Protein AF-A0A816MA59-F1 (afdb_monomer)

Sequence (226 aa):
MTTLKFRKRYLVLDKSMSLHVNNTAHVLLVLAYKIKLVEVPETVFRVTRTLEQNATEVVHRWQHVAPELPEEIFIRTTMEVVNGTVSSQKTVRATFLALFLGDASTLLSILNRRLPELSLITFLNRFQESIWRKMIELETPAAIAFNPYGGMMAKISPTATPFPYRAGNLCKIQYVTDWGEDRLTKLTRKLYRFMTPFVSKNPRQSFFNYRDIELRTNFSQNQELC

Structure (mmCIF, N/CA/C/O backbone):
data_AF-A0A816MA59-F1
#
_entry.id   AF-A0A816MA59-F1
#
loop_
_atom_site.group_PDB
_atom_site.id
_atom_site.type_symbol
_atom_site.label_atom_id
_atom_site.label_alt_id
_atom_site.label_comp_id
_atom_site.label_asym_id
_atom_site.label_entity_id
_atom_site.label_seq_id
_atom_site.pdbx_PDB_ins_code
_atom_site.Cartn_x
_atom_site.Cartn_y
_atom_site.Cartn_z
_atom_site.occupancy
_atom_site.B_iso_or_equiv
_atom_site.auth_seq_id
_atom_site.auth_comp_id
_atom_site.auth_asym_id
_atom_site.auth_atom_id
_atom_site.pdbx_PDB_model_num
ATOM 1 N N . MET A 1 1 ? -22.743 4.228 -12.079 1.00 30.28 1 MET A N 1
ATOM 2 C CA . MET A 1 1 ? -21.330 4.426 -12.473 1.00 30.28 1 MET A CA 1
ATOM 3 C C . MET A 1 1 ? -21.224 5.799 -13.102 1.00 30.28 1 MET A C 1
ATOM 5 O O . MET A 1 1 ? -21.868 6.026 -14.114 1.00 30.28 1 MET A O 1
ATOM 9 N N . THR A 1 2 ? -20.501 6.728 -12.481 1.00 25.22 2 THR A N 1
ATOM 10 C CA . THR A 1 2 ? -20.316 8.078 -13.032 1.00 25.22 2 THR A CA 1
ATOM 11 C C . THR A 1 2 ? -18.972 8.112 -13.746 1.00 25.22 2 THR A C 1
ATOM 13 O O . THR A 1 2 ? -17.927 8.084 -13.098 1.00 25.22 2 THR A O 1
ATOM 16 N N . THR A 1 3 ? -18.996 8.106 -15.076 1.00 24.42 3 THR A N 1
ATOM 17 C CA . THR A 1 3 ? -17.793 8.138 -15.915 1.00 24.42 3 THR A CA 1
ATOM 18 C C . THR A 1 3 ? -17.336 9.587 -16.062 1.00 24.42 3 THR A C 1
ATOM 20 O O . THR A 1 3 ? -17.934 10.366 -16.799 1.00 24.42 3 THR A O 1
ATOM 23 N N . LEU A 1 4 ? -16.293 9.972 -15.329 1.00 29.50 4 LEU A N 1
ATOM 24 C CA . LEU A 1 4 ? -15.631 11.264 -15.494 1.00 29.50 4 LEU A CA 1
ATOM 25 C C . LEU A 1 4 ? -14.540 11.126 -16.560 1.00 29.50 4 LEU A C 1
ATOM 27 O O . LEU A 1 4 ? -13.518 10.487 -16.320 1.00 29.50 4 LEU A O 1
ATOM 31 N N . LYS A 1 5 ? -14.755 11.733 -17.733 1.00 28.77 5 LYS A N 1
ATOM 32 C CA . LYS A 1 5 ? -13.722 11.864 -18.767 1.00 28.77 5 LYS A CA 1
ATOM 33 C C . LYS A 1 5 ? -12.650 12.840 -18.296 1.00 28.77 5 LYS A C 1
ATOM 35 O O . LYS A 1 5 ? -12.907 14.035 -18.164 1.00 28.77 5 LYS A O 1
ATOM 40 N N . PHE A 1 6 ? -11.439 12.338 -18.089 1.00 32.88 6 PHE A N 1
ATOM 41 C CA . PHE A 1 6 ? -10.255 13.160 -17.880 1.00 32.88 6 PHE A CA 1
ATOM 42 C C . PHE A 1 6 ? -9.184 12.769 -18.897 1.00 32.88 6 PHE A C 1
ATOM 44 O O . PHE A 1 6 ? -8.535 11.737 -18.755 1.00 32.88 6 PHE A O 1
ATOM 51 N N . ARG A 1 7 ? -8.931 13.643 -19.877 1.00 29.44 7 ARG A N 1
ATOM 52 C CA . ARG A 1 7 ? -7.700 13.595 -20.676 1.00 29.44 7 ARG A CA 1
ATOM 53 C C . ARG A 1 7 ? -6.540 14.017 -19.773 1.00 29.44 7 ARG A C 1
ATOM 55 O O . ARG A 1 7 ? -6.317 15.210 -19.568 1.00 29.44 7 ARG A O 1
ATOM 62 N N . LYS A 1 8 ? -5.802 13.062 -19.206 1.00 37.03 8 LYS A N 1
ATOM 63 C CA . LYS A 1 8 ? -4.546 13.344 -18.493 1.00 37.03 8 LYS A CA 1
ATOM 64 C C . LYS A 1 8 ? -3.380 12.656 -19.190 1.00 37.03 8 LYS A C 1
ATOM 66 O O . LYS A 1 8 ? -3.295 11.438 -19.230 1.00 37.03 8 LYS A O 1
ATOM 71 N N . ARG A 1 9 ? -2.462 13.474 -19.714 1.00 35.28 9 ARG A N 1
ATOM 72 C CA . ARG A 1 9 ? -1.109 13.057 -20.099 1.00 35.28 9 ARG A CA 1
ATOM 73 C C . ARG A 1 9 ? -0.280 12.967 -18.818 1.00 35.28 9 ARG A C 1
ATOM 75 O O . ARG A 1 9 ? -0.216 13.951 -18.084 1.00 35.28 9 ARG A O 1
ATOM 82 N N . TYR A 1 10 ? 0.323 11.815 -18.539 1.00 38.81 10 TYR A N 1
ATOM 83 C CA . TYR A 1 10 ? 1.220 11.652 -17.393 1.00 38.81 10 TYR A CA 1
ATOM 84 C C . TYR A 1 10 ? 2.685 11.723 -17.838 1.00 38.81 10 TYR A C 1
ATOM 86 O O . TYR A 1 10 ? 3.044 11.344 -18.952 1.00 38.81 10 TYR A O 1
ATOM 94 N N . LEU A 1 11 ? 3.524 12.259 -16.952 1.00 34.12 11 LEU A N 1
ATOM 95 C CA . LEU A 1 11 ? 4.960 12.441 -17.147 1.00 34.12 11 LEU A CA 1
ATOM 96 C C . LEU A 1 11 ? 5.687 11.203 -16.608 1.00 34.12 11 LEU A C 1
ATOM 98 O O . LEU A 1 11 ? 5.583 10.913 -15.416 1.00 34.12 11 LEU A O 1
ATOM 102 N N . VAL A 1 12 ? 6.443 10.497 -17.451 1.00 39.12 12 VAL A N 1
ATOM 103 C CA . VAL A 1 12 ? 7.428 9.511 -16.984 1.00 39.12 12 VAL A CA 1
ATOM 104 C C . VAL A 1 12 ? 8.791 10.196 -16.977 1.00 39.12 12 VAL A C 1
ATOM 106 O O . VAL A 1 12 ? 9.317 10.580 -18.021 1.00 39.12 12 VAL A O 1
ATOM 109 N N . LEU A 1 13 ? 9.342 10.406 -15.780 1.00 36.28 13 LEU A N 1
ATOM 110 C CA . LEU A 1 13 ? 10.678 10.972 -15.606 1.00 36.28 13 LEU A CA 1
ATOM 111 C C . LEU A 1 13 ? 11.720 9.920 -15.999 1.00 36.28 13 LEU A C 1
ATOM 113 O O . LEU A 1 13 ? 12.028 9.030 -15.210 1.00 36.28 13 LEU A O 1
ATOM 117 N N . ASP A 1 14 ? 12.263 10.041 -17.207 1.00 35.44 14 ASP A N 1
ATOM 118 C CA . ASP A 1 14 ? 13.534 9.417 -17.564 1.00 35.44 14 ASP A CA 1
ATOM 119 C C . ASP A 1 14 ? 14.662 10.363 -17.128 1.00 35.44 14 ASP A C 1
ATOM 121 O O . ASP A 1 14 ? 14.628 11.565 -17.405 1.00 35.44 14 ASP A O 1
ATOM 125 N N . LYS A 1 15 ? 15.617 9.865 -16.345 1.00 40.47 15 LYS A N 1
ATOM 126 C CA . LYS A 1 15 ? 16.620 10.706 -15.683 1.00 40.47 15 LYS A CA 1
ATOM 127 C C . LYS A 1 15 ? 17.947 10.607 -16.431 1.00 40.47 15 LYS A C 1
ATOM 129 O O . LYS A 1 15 ? 18.844 9.898 -15.993 1.00 40.47 15 LYS A O 1
ATOM 134 N N . SER A 1 16 ? 18.115 11.369 -17.511 1.00 37.00 16 SER A N 1
ATOM 135 C CA . SER A 1 16 ? 19.457 11.692 -18.017 1.00 37.00 16 SER A CA 1
ATOM 136 C C . SER A 1 16 ? 20.033 12.836 -17.172 1.00 37.00 16 SER A C 1
ATOM 138 O O . SER A 1 16 ? 19.552 13.966 -17.255 1.00 37.00 16 SER A O 1
ATOM 140 N N . MET A 1 17 ? 21.007 12.549 -16.306 1.00 39.97 17 MET A N 1
ATOM 141 C CA . MET A 1 17 ? 21.597 13.527 -15.383 1.00 39.97 17 MET A CA 1
ATOM 142 C C . MET A 1 17 ? 22.936 14.037 -15.934 1.00 39.97 17 MET A C 1
ATOM 144 O O . MET A 1 17 ? 23.872 13.257 -16.070 1.00 39.97 17 MET A O 1
ATOM 148 N N . SER A 1 18 ? 23.046 15.337 -16.218 1.00 34.81 18 SER A N 1
ATOM 149 C CA . SER A 1 18 ? 24.339 16.006 -16.426 1.00 34.81 18 SER A CA 1
ATOM 150 C C . SER A 1 18 ? 24.866 16.480 -15.067 1.00 34.81 18 SER A C 1
ATOM 152 O O . SER A 1 18 ? 24.180 17.224 -14.368 1.00 34.81 18 SER A O 1
ATOM 154 N N . LEU A 1 19 ? 26.048 16.007 -14.665 1.00 40.31 19 LEU A N 1
ATOM 155 C CA . LEU A 1 19 ? 26.672 16.296 -13.368 1.00 40.31 19 LEU A CA 1
ATOM 156 C C . LEU A 1 19 ? 27.752 17.377 -13.517 1.00 40.31 19 LEU A C 1
ATOM 158 O O . LEU A 1 19 ? 28.665 17.224 -14.320 1.00 40.31 19 LEU A O 1
ATOM 162 N N . HIS A 1 20 ? 27.679 18.428 -12.700 1.00 40.50 20 HIS A N 1
ATOM 163 C CA . HIS A 1 20 ? 28.839 19.226 -12.291 1.00 40.50 20 HIS A CA 1
ATOM 164 C C . HIS A 1 20 ? 29.017 19.005 -10.787 1.00 40.50 20 HIS A C 1
ATOM 166 O O . HIS A 1 20 ? 28.085 19.236 -10.018 1.00 40.50 20 HIS A O 1
ATOM 172 N N . VAL A 1 21 ? 30.177 18.491 -10.375 1.00 39.56 21 VAL A N 1
ATOM 173 C CA . VAL A 1 21 ? 30.475 18.159 -8.974 1.00 39.56 21 VAL A CA 1
ATOM 174 C C . VAL A 1 21 ? 31.489 19.165 -8.442 1.00 39.56 21 VAL A C 1
ATOM 176 O O . VAL A 1 21 ? 32.613 19.193 -8.928 1.00 39.56 21 VAL A O 1
ATOM 179 N N . ASN A 1 22 ? 31.110 19.941 -7.423 1.00 35.66 22 ASN A N 1
ATOM 180 C CA . ASN A 1 22 ? 32.057 20.661 -6.570 1.00 35.66 22 ASN A CA 1
ATOM 181 C C . ASN A 1 22 ? 32.056 20.016 -5.177 1.00 35.66 22 ASN A C 1
ATOM 183 O O . ASN A 1 22 ? 31.001 19.774 -4.587 1.00 35.66 22 ASN A O 1
ATOM 187 N N . ASN A 1 23 ? 33.250 19.691 -4.680 1.00 44.56 23 ASN A N 1
ATOM 188 C CA . ASN A 1 23 ? 33.471 18.994 -3.415 1.00 44.56 23 ASN A CA 1
ATOM 189 C C . ASN A 1 23 ? 33.121 19.886 -2.222 1.00 44.56 23 ASN A C 1
ATOM 191 O O . ASN A 1 23 ? 33.944 20.694 -1.808 1.00 44.56 23 ASN A O 1
ATOM 195 N N . THR A 1 24 ? 31.915 19.729 -1.680 1.00 44.25 24 THR A N 1
ATOM 196 C CA . THR A 1 24 ? 31.554 19.656 -0.246 1.00 44.25 24 THR A CA 1
ATOM 197 C C . THR A 1 24 ? 30.046 19.910 -0.126 1.00 44.25 24 THR A C 1
ATOM 199 O O . THR A 1 24 ? 29.540 20.925 -0.584 1.00 44.25 24 THR A O 1
ATOM 202 N N . ALA A 1 25 ? 29.327 18.946 0.464 1.00 43.31 25 ALA A N 1
ATOM 203 C CA . ALA A 1 25 ? 27.867 18.770 0.432 1.00 43.31 25 ALA A CA 1
ATOM 204 C C . ALA A 1 25 ? 27.302 18.354 -0.945 1.00 43.31 25 ALA A C 1
ATOM 206 O O . ALA A 1 25 ? 27.379 19.077 -1.931 1.00 43.31 25 ALA A O 1
ATOM 207 N N . HIS A 1 26 ? 26.672 17.172 -1.011 1.00 52.91 26 HIS A N 1
ATOM 208 C CA . HIS A 1 26 ? 25.971 16.691 -2.209 1.00 52.91 26 HIS A CA 1
ATOM 209 C C . HIS A 1 26 ? 24.666 17.477 -2.435 1.00 52.91 26 HIS A C 1
ATOM 211 O O . HIS A 1 26 ? 23.564 16.956 -2.260 1.00 52.91 26 HIS A O 1
ATOM 217 N N . VAL A 1 27 ? 24.774 18.751 -2.804 1.00 51.41 27 VAL A N 1
ATOM 218 C CA . VAL A 1 27 ? 23.658 19.538 -3.329 1.00 51.41 27 VAL A CA 1
ATOM 219 C C . VAL A 1 27 ? 23.622 19.306 -4.835 1.00 51.41 27 VAL A C 1
ATOM 221 O O . VAL A 1 27 ? 24.376 19.896 -5.600 1.00 51.41 27 VAL A O 1
ATOM 224 N N . LEU A 1 28 ? 22.757 18.391 -5.269 1.00 56.97 28 LEU A N 1
ATOM 225 C CA . LEU A 1 28 ? 22.472 18.182 -6.686 1.00 56.97 28 LEU A CA 1
ATOM 226 C C . LEU A 1 28 ? 21.526 19.290 -7.158 1.00 56.97 28 LEU A C 1
ATOM 228 O O . LEU A 1 28 ? 20.325 19.237 -6.886 1.00 56.97 28 LEU A O 1
ATOM 232 N N . LEU A 1 29 ? 22.061 20.287 -7.863 1.00 52.53 29 LEU A N 1
ATOM 233 C CA . LEU A 1 29 ? 21.247 21.266 -8.578 1.00 52.53 29 LEU A CA 1
ATOM 234 C C . LEU A 1 29 ? 20.750 20.631 -9.881 1.00 52.53 29 LEU A C 1
ATOM 236 O O . LEU A 1 29 ? 21.516 20.433 -10.822 1.00 52.53 29 LEU A O 1
ATOM 240 N N . VAL A 1 30 ? 19.463 20.289 -9.935 1.00 66.62 30 VAL A N 1
ATOM 241 C CA . VAL A 1 30 ? 18.852 19.798 -11.174 1.00 66.62 30 VAL A CA 1
ATOM 242 C C . VAL A 1 30 ? 18.382 20.990 -11.999 1.00 66.62 30 VAL A C 1
ATOM 244 O O . VAL A 1 30 ? 17.420 21.653 -11.625 1.00 66.62 30 VAL A O 1
ATOM 247 N N . LEU A 1 31 ? 19.062 21.254 -13.115 1.00 65.38 31 LEU A N 1
ATOM 248 C CA . LEU A 1 31 ? 18.764 22.392 -13.992 1.00 65.38 31 LEU A CA 1
ATOM 249 C C . LEU A 1 31 ? 17.528 22.155 -14.871 1.00 65.38 31 LEU A C 1
ATOM 251 O O . LEU A 1 31 ? 16.744 23.071 -15.097 1.00 65.38 31 LEU A O 1
ATOM 255 N N . ALA A 1 32 ? 17.341 20.928 -15.363 1.00 67.56 32 ALA A N 1
ATOM 256 C CA . ALA A 1 32 ? 16.205 20.560 -16.201 1.00 67.56 32 ALA A CA 1
ATOM 257 C C . ALA A 1 32 ? 15.995 19.039 -16.227 1.00 67.56 32 ALA A C 1
ATOM 259 O O . ALA A 1 32 ? 16.916 18.264 -15.962 1.00 67.56 32 ALA A O 1
ATOM 260 N N . TYR A 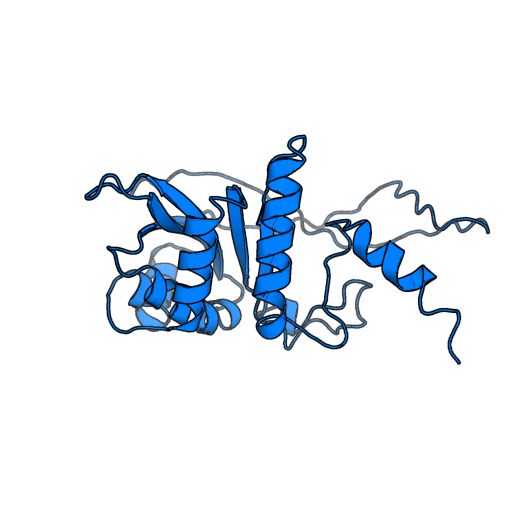1 33 ? 14.787 18.621 -16.607 1.00 70.19 33 TYR A N 1
ATOM 261 C CA . TYR A 1 33 ? 14.454 17.233 -16.923 1.00 70.19 33 TYR A CA 1
ATOM 262 C C . TYR A 1 33 ? 14.006 17.136 -18.381 1.00 70.19 33 TYR A C 1
ATOM 264 O O . TYR A 1 33 ? 13.156 17.910 -18.820 1.00 70.19 33 TYR A O 1
ATOM 272 N N . LYS A 1 34 ? 14.523 16.149 -19.119 1.00 68.44 34 LYS A N 1
ATOM 273 C CA . LYS A 1 34 ? 13.955 15.744 -20.408 1.00 68.44 34 LYS A CA 1
ATOM 274 C C . LYS A 1 34 ? 12.949 14.629 -20.151 1.00 68.44 34 LYS A C 1
ATOM 276 O O . LYS A 1 34 ? 13.326 13.528 -19.775 1.00 68.44 34 LYS A O 1
ATOM 281 N N . ILE A 1 35 ? 11.664 14.927 -20.315 1.00 73.88 35 ILE A N 1
ATOM 282 C CA . ILE A 1 35 ? 10.584 14.003 -19.958 1.00 73.88 35 ILE A CA 1
ATOM 283 C C . ILE A 1 35 ? 10.107 13.260 -21.204 1.00 73.88 35 ILE A C 1
ATOM 285 O O . ILE A 1 35 ? 9.827 13.884 -22.229 1.00 73.88 35 ILE A O 1
ATOM 289 N N . LYS A 1 36 ? 9.973 11.932 -21.110 1.00 69.00 36 LYS A N 1
ATOM 290 C CA . LYS A 1 36 ? 9.333 11.122 -22.148 1.00 69.00 36 LYS A CA 1
ATOM 291 C C . LYS A 1 36 ? 7.838 11.035 -21.849 1.00 69.00 36 LYS A C 1
ATOM 293 O O . LYS A 1 36 ? 7.430 10.532 -20.803 1.00 69.00 36 LYS A O 1
ATOM 298 N N . LEU A 1 37 ? 7.020 11.557 -22.759 1.00 68.50 37 LEU A N 1
ATOM 299 C CA . LEU A 1 37 ? 5.569 11.433 -22.659 1.00 68.50 37 LEU A CA 1
ATOM 300 C C . LEU A 1 37 ?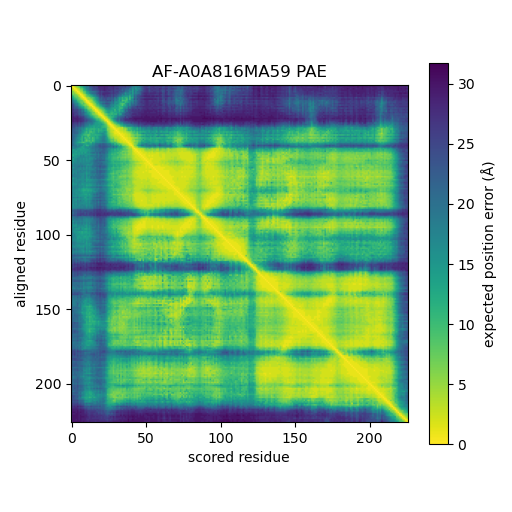 5.150 10.013 -23.041 1.00 68.50 37 LEU A C 1
ATOM 302 O O . LEU A 1 37 ? 5.669 9.449 -24.005 1.00 68.50 37 LEU A O 1
ATOM 306 N N . VAL A 1 38 ? 4.213 9.456 -22.280 1.00 71.00 38 VAL A N 1
ATOM 307 C CA . VAL A 1 38 ? 3.602 8.149 -22.541 1.00 71.00 38 VAL A CA 1
ATOM 308 C C . VAL A 1 38 ? 2.099 8.354 -22.698 1.00 71.00 38 VAL A C 1
ATOM 310 O O . VAL A 1 38 ? 1.501 9.179 -22.002 1.00 71.00 38 VAL A O 1
ATOM 313 N N . GLU A 1 39 ? 1.502 7.651 -23.654 1.00 65.56 39 GLU A N 1
ATOM 314 C CA . GLU A 1 39 ? 0.066 7.691 -23.917 1.00 65.56 39 GLU A CA 1
ATOM 315 C C . GLU A 1 39 ? -0.691 6.871 -22.862 1.00 65.56 39 GLU A C 1
ATOM 317 O O . GLU A 1 39 ? -0.260 5.781 -22.489 1.00 65.56 39 GLU A O 1
ATOM 322 N N . VAL A 1 40 ? -1.788 7.417 -22.328 1.00 61.47 40 VAL A N 1
ATOM 323 C CA . VAL A 1 40 ? -2.515 6.840 -21.185 1.00 61.47 40 VAL A CA 1
ATOM 324 C C . VAL A 1 40 ? -4.018 6.811 -21.501 1.00 61.47 40 VAL A C 1
ATOM 326 O O . VAL A 1 40 ? -4.601 7.877 -21.710 1.00 61.47 40 VAL A O 1
ATOM 329 N N . PRO A 1 41 ? -4.652 5.626 -21.536 1.00 57.59 41 PRO A N 1
ATOM 330 C CA . PRO A 1 41 ? -6.105 5.471 -21.659 1.00 57.59 41 PRO A CA 1
ATOM 331 C C . PRO A 1 41 ? -6.901 5.992 -20.450 1.00 57.59 41 PRO A C 1
ATOM 333 O O . PRO A 1 41 ? -6.385 6.128 -19.343 1.00 57.59 41 PRO A O 1
ATOM 336 N N . GLU A 1 42 ? -8.187 6.289 -20.671 1.00 61.97 42 GLU A N 1
ATOM 337 C CA . GLU A 1 42 ? -9.033 7.093 -19.766 1.00 61.97 42 GLU A CA 1
ATOM 338 C C . GLU A 1 42 ? -9.762 6.301 -18.661 1.00 61.97 42 GLU A C 1
ATOM 340 O O . GLU A 1 42 ? -10.543 6.882 -17.902 1.00 61.97 42 GLU A O 1
ATOM 345 N N . THR A 1 43 ? -9.557 4.986 -18.544 1.00 68.06 43 THR A N 1
ATOM 346 C CA . THR A 1 43 ? -10.388 4.165 -17.652 1.00 68.06 43 THR A CA 1
ATOM 347 C C . THR A 1 43 ? -9.914 4.269 -16.203 1.00 68.06 43 THR A C 1
ATOM 349 O O . THR A 1 43 ? -8.972 3.603 -15.774 1.00 68.06 43 THR A O 1
ATOM 352 N N . VAL A 1 44 ? -10.606 5.101 -15.425 1.00 75.19 44 VAL A N 1
ATOM 353 C CA . VAL A 1 44 ? -10.415 5.250 -13.977 1.00 75.19 44 VAL A CA 1
ATOM 354 C C . VAL A 1 44 ? -11.690 4.839 -13.259 1.00 75.19 44 VAL A C 1
ATOM 356 O O . VAL A 1 44 ? -12.784 5.269 -13.626 1.00 75.19 44 VAL A O 1
ATOM 359 N N . PHE A 1 45 ? -11.560 4.059 -12.188 1.00 78.62 45 PHE A N 1
ATOM 360 C CA . PHE A 1 45 ? -12.684 3.786 -11.299 1.00 78.62 45 PHE A CA 1
ATOM 361 C C . PHE A 1 45 ? -12.290 3.893 -9.831 1.00 78.62 45 PHE A C 1
ATOM 363 O O . PHE A 1 45 ? -11.128 3.752 -9.444 1.00 78.62 45 PHE A O 1
ATOM 370 N N . ARG A 1 46 ? -13.303 4.159 -9.006 1.00 82.94 46 ARG A N 1
ATOM 371 C CA . ARG A 1 46 ? -13.176 4.268 -7.558 1.00 82.94 46 ARG A CA 1
ATOM 372 C C . ARG A 1 46 ? -14.225 3.389 -6.897 1.00 82.94 46 ARG A C 1
ATOM 374 O O . ARG A 1 46 ? -15.416 3.615 -7.095 1.00 82.94 46 ARG A O 1
ATOM 381 N N . VAL A 1 47 ? -13.772 2.429 -6.099 1.00 86.44 47 VAL A N 1
ATOM 382 C CA . VAL A 1 47 ? -14.626 1.564 -5.275 1.00 86.44 47 VAL A CA 1
ATOM 383 C C . VAL A 1 47 ? -14.297 1.807 -3.810 1.00 86.44 47 VAL A C 1
ATOM 385 O O . VAL A 1 47 ? -13.131 1.900 -3.440 1.00 86.44 47 VAL A O 1
ATOM 388 N N . THR A 1 48 ? -15.321 1.920 -2.972 1.00 87.00 48 THR A N 1
ATOM 389 C CA . THR A 1 48 ? -15.176 2.133 -1.527 1.00 87.00 48 THR A CA 1
ATOM 390 C C . THR A 1 48 ? -15.859 1.009 -0.765 1.00 87.00 48 THR A C 1
ATOM 392 O O . THR A 1 48 ? -16.986 0.649 -1.106 1.00 87.00 48 THR A O 1
ATOM 395 N N . ARG A 1 49 ? -15.204 0.488 0.275 1.00 88.94 49 ARG A N 1
ATOM 396 C CA . ARG A 1 49 ? -15.740 -0.525 1.195 1.00 88.94 49 ARG A CA 1
ATOM 397 C C . ARG A 1 49 ? -15.457 -0.121 2.638 1.00 88.94 49 ARG A C 1
ATOM 399 O O . ARG A 1 49 ? -14.357 0.345 2.932 1.00 88.94 49 ARG A O 1
ATOM 406 N N . THR A 1 50 ? -16.423 -0.302 3.530 1.00 89.06 50 THR A N 1
ATOM 407 C CA . THR A 1 50 ? -16.227 -0.160 4.984 1.00 89.06 50 THR A CA 1
ATOM 408 C C . THR A 1 50 ? -15.972 -1.519 5.644 1.00 89.06 50 THR A C 1
ATOM 410 O O . THR A 1 50 ? -16.130 -2.558 4.995 1.00 89.06 50 THR A O 1
ATOM 413 N N . LEU A 1 51 ? -15.571 -1.547 6.922 1.00 86.31 51 LEU A N 1
ATOM 414 C CA . LEU A 1 51 ? -15.349 -2.809 7.648 1.00 86.31 51 LEU A CA 1
ATOM 415 C C . LEU A 1 51 ? -16.608 -3.686 7.675 1.00 86.31 51 LEU A C 1
ATOM 417 O O . LEU A 1 51 ? -16.512 -4.891 7.467 1.00 86.31 51 LEU A O 1
ATOM 421 N N . GLU A 1 52 ? -17.786 -3.079 7.826 1.00 83.94 52 GLU A N 1
ATOM 422 C CA . GLU A 1 52 ? -19.090 -3.761 7.820 1.00 83.94 52 GLU A CA 1
ATOM 423 C C . GLU A 1 52 ? -19.430 -4.346 6.439 1.00 83.94 52 GLU A C 1
ATOM 425 O O . GLU A 1 52 ? -20.252 -5.248 6.317 1.00 83.94 52 GLU A O 1
ATOM 430 N N . GLN A 1 53 ? -18.776 -3.845 5.389 1.00 83.06 53 GLN A N 1
ATOM 431 C CA . GLN A 1 53 ? -18.883 -4.321 4.011 1.00 83.06 53 GLN A CA 1
ATOM 432 C C . GLN A 1 53 ? -17.707 -5.234 3.623 1.00 83.06 53 GLN A C 1
ATOM 434 O O . GLN A 1 53 ? -17.346 -5.305 2.448 1.00 83.06 53 GLN A O 1
ATOM 439 N N . ASN A 1 54 ? -17.100 -5.912 4.603 1.00 84.50 54 ASN A N 1
ATOM 440 C CA . ASN A 1 54 ? -15.997 -6.868 4.448 1.00 84.50 54 ASN A CA 1
ATOM 441 C C . ASN A 1 54 ? -14.718 -6.291 3.825 1.00 84.50 54 ASN A C 1
ATOM 443 O O . ASN A 1 54 ? -13.964 -7.000 3.161 1.00 84.50 54 ASN A O 1
ATOM 447 N N . ALA A 1 55 ? -14.415 -5.013 4.082 1.00 86.38 55 ALA A N 1
ATOM 448 C CA . ALA A 1 55 ? -13.193 -4.379 3.580 1.00 86.38 55 ALA A CA 1
ATOM 449 C C . ALA A 1 55 ? -11.907 -5.154 3.920 1.00 86.38 55 ALA A C 1
ATOM 451 O O . ALA A 1 55 ? -10.989 -5.165 3.105 1.00 86.38 55 ALA A O 1
ATOM 452 N N . THR A 1 56 ? -11.834 -5.812 5.084 1.00 86.75 56 THR A N 1
ATOM 453 C CA . THR A 1 56 ? -10.673 -6.617 5.503 1.00 86.75 56 THR A CA 1
ATOM 454 C C . THR A 1 56 ? -10.287 -7.632 4.432 1.00 86.75 56 THR A C 1
ATOM 456 O O . THR A 1 56 ? -9.172 -7.627 3.923 1.00 86.75 56 THR A O 1
ATOM 459 N N . GLU A 1 57 ? -11.233 -8.454 4.014 1.00 84.06 57 GLU A N 1
ATOM 460 C CA . GLU A 1 57 ? -10.983 -9.510 3.046 1.00 84.06 57 GLU A CA 1
ATOM 461 C C . GLU A 1 57 ? -10.623 -8.963 1.662 1.00 84.06 57 GLU A C 1
ATOM 463 O O . GLU A 1 57 ? -9.660 -9.418 1.043 1.00 84.06 57 GLU A O 1
ATOM 468 N N . VAL A 1 58 ? -11.335 -7.931 1.203 1.00 87.19 58 VAL A N 1
ATOM 469 C CA . VAL A 1 58 ? -11.031 -7.301 -0.086 1.00 87.19 58 VAL A CA 1
ATOM 470 C C . VAL A 1 58 ? -9.600 -6.762 -0.089 1.00 87.19 58 VAL A C 1
ATOM 472 O O . VAL A 1 58 ? -8.861 -6.957 -1.055 1.00 87.19 58 VAL A O 1
ATOM 475 N N . VAL A 1 59 ? -9.163 -6.136 1.011 1.00 89.19 59 VAL A N 1
ATOM 476 C CA . VAL A 1 59 ? -7.777 -5.672 1.160 1.00 89.19 59 VAL A CA 1
ATOM 477 C C . VAL A 1 59 ? -6.805 -6.856 1.201 1.00 89.19 59 VAL A C 1
ATOM 479 O O . VAL A 1 59 ? -5.738 -6.775 0.594 1.00 89.19 59 VAL A O 1
ATOM 482 N N . HIS A 1 60 ? -7.153 -7.971 1.854 1.00 86.25 60 HIS A N 1
ATOM 483 C CA . HIS A 1 60 ? -6.312 -9.178 1.905 1.00 86.25 60 HIS A CA 1
ATOM 484 C C . HIS A 1 60 ? -6.060 -9.761 0.532 1.00 86.25 60 HIS A C 1
ATOM 486 O O . HIS A 1 60 ? -4.918 -10.062 0.171 1.00 86.25 60 HIS A O 1
ATOM 492 N N . ARG A 1 61 ? -7.120 -9.889 -0.256 1.00 87.31 61 ARG A N 1
ATOM 493 C CA . ARG A 1 61 ? -6.983 -10.406 -1.602 1.00 87.31 61 ARG A CA 1
ATOM 494 C C . ARG A 1 61 ? -6.218 -9.441 -2.490 1.00 87.31 61 ARG A C 1
ATOM 496 O O . ARG A 1 61 ? -5.297 -9.850 -3.196 1.00 87.31 61 ARG A O 1
ATOM 503 N N . TRP A 1 62 ? -6.548 -8.157 -2.400 1.00 90.44 62 TRP A N 1
ATOM 504 C CA . TRP A 1 62 ? -5.870 -7.112 -3.150 1.00 90.44 62 TRP A CA 1
ATOM 505 C C . TRP A 1 62 ? -4.353 -7.118 -2.905 1.00 90.44 62 TRP A C 1
ATOM 507 O O . TRP A 1 62 ? -3.600 -6.980 -3.863 1.00 90.44 62 TRP A O 1
ATOM 517 N N . GLN A 1 63 ? -3.886 -7.377 -1.675 1.00 85.06 63 GLN A N 1
ATOM 518 C CA . GLN A 1 63 ? -2.450 -7.472 -1.362 1.00 85.06 63 GLN A CA 1
ATOM 519 C C . GLN A 1 63 ? -1.706 -8.555 -2.161 1.00 85.06 63 GLN A C 1
ATOM 521 O O . GLN A 1 63 ? -0.530 -8.368 -2.464 1.00 85.06 63 GLN A O 1
ATOM 526 N N . HIS A 1 64 ? -2.374 -9.657 -2.508 1.00 84.94 64 HIS A N 1
ATOM 527 C CA . HIS A 1 64 ? -1.781 -10.766 -3.262 1.00 84.94 64 HIS A CA 1
ATOM 528 C C . HIS A 1 64 ? -1.955 -10.610 -4.773 1.00 84.94 64 HIS A C 1
ATOM 530 O O . HIS A 1 64 ? -1.112 -11.054 -5.544 1.00 84.94 64 HIS A O 1
ATOM 536 N N . VAL A 1 65 ? -3.057 -9.995 -5.204 1.00 88.94 65 VAL A N 1
ATOM 537 C CA . VAL A 1 65 ? -3.405 -9.895 -6.625 1.00 88.94 65 VAL A CA 1
ATOM 538 C C . VAL A 1 65 ? -2.792 -8.660 -7.268 1.00 88.94 65 VAL A C 1
ATOM 540 O O . VAL A 1 65 ? -2.301 -8.751 -8.388 1.00 88.94 65 VAL A O 1
ATOM 543 N N . ALA A 1 66 ? -2.817 -7.512 -6.585 1.00 87.94 66 ALA A N 1
ATOM 544 C CA . ALA A 1 66 ? -2.412 -6.237 -7.168 1.00 87.94 66 ALA A CA 1
ATOM 545 C C . ALA A 1 66 ? -0.973 -6.228 -7.720 1.00 87.94 66 ALA A C 1
ATOM 547 O O . ALA A 1 66 ? -0.787 -5.641 -8.785 1.00 87.94 66 ALA A O 1
ATOM 548 N N . PRO A 1 67 ? 0.019 -6.887 -7.083 1.00 85.19 67 PRO A N 1
ATOM 549 C CA . PRO A 1 67 ? 1.375 -6.954 -7.629 1.00 85.19 67 PRO A CA 1
ATOM 550 C C . PRO A 1 67 ? 1.529 -7.785 -8.908 1.00 85.19 67 PRO A C 1
ATOM 552 O O . PRO A 1 67 ? 2.434 -7.545 -9.706 1.00 85.19 67 PRO A O 1
ATOM 555 N N . GLU A 1 68 ? 0.626 -8.745 -9.105 1.00 87.19 68 GLU A N 1
ATOM 556 C CA . GLU A 1 68 ? 0.635 -9.714 -10.206 1.00 87.19 68 GLU A CA 1
ATOM 557 C C . GLU A 1 68 ? -0.310 -9.313 -11.351 1.00 87.19 68 GLU A C 1
ATOM 559 O O . GLU A 1 68 ? -0.535 -10.076 -12.301 1.00 87.19 68 GLU A O 1
ATOM 564 N N . LEU A 1 69 ? -0.937 -8.137 -11.257 1.00 86.75 69 LEU A N 1
ATOM 565 C CA . LEU A 1 69 ? -1.781 -7.617 -12.323 1.00 86.75 69 LEU A CA 1
ATOM 566 C C . LEU A 1 69 ? -0.945 -7.277 -13.570 1.00 86.75 69 LEU A C 1
ATOM 568 O O . LEU A 1 69 ? 0.240 -6.954 -13.457 1.00 86.75 69 LEU A O 1
ATOM 572 N N . PRO A 1 70 ? -1.558 -7.346 -14.767 1.00 85.19 70 PRO A N 1
ATOM 573 C CA . PRO A 1 70 ? -0.949 -6.829 -15.989 1.00 85.19 70 PRO A CA 1
ATOM 574 C C . PRO A 1 70 ? -0.483 -5.378 -15.819 1.00 85.19 70 PRO A C 1
ATOM 576 O O . PRO A 1 70 ? -1.078 -4.615 -15.056 1.00 85.19 70 PRO A O 1
ATOM 579 N N . GLU A 1 71 ? 0.569 -4.992 -16.539 1.00 83.12 71 GLU A N 1
ATOM 580 C CA . GLU A 1 71 ? 1.239 -3.688 -16.400 1.00 83.12 71 GLU A CA 1
ATOM 581 C C . GLU A 1 71 ? 0.326 -2.503 -16.726 1.00 83.12 71 GLU A C 1
ATOM 583 O O . GLU A 1 71 ? 0.556 -1.378 -16.284 1.00 83.12 71 GLU A O 1
ATOM 588 N N . GLU A 1 72 ? -0.735 -2.772 -17.475 1.00 82.75 72 GLU A N 1
ATOM 589 C CA . GLU A 1 72 ? -1.760 -1.825 -17.864 1.00 82.75 72 GLU A CA 1
ATOM 590 C C . GLU A 1 72 ? -2.705 -1.486 -16.703 1.00 82.75 72 GLU A C 1
ATOM 592 O O . GLU A 1 72 ? -3.409 -0.481 -16.780 1.00 82.75 72 GLU A O 1
ATOM 597 N N . ILE A 1 73 ? -2.750 -2.287 -15.628 1.00 84.25 73 ILE A N 1
ATOM 598 C CA . ILE A 1 73 ? -3.628 -2.062 -14.474 1.00 84.25 73 ILE A CA 1
ATOM 599 C C . ILE A 1 73 ? -2.817 -1.635 -13.256 1.00 84.25 73 ILE A C 1
ATOM 601 O O . ILE A 1 73 ? -1.984 -2.369 -12.731 1.00 84.25 73 ILE A O 1
ATOM 605 N N . PHE A 1 74 ? -3.185 -0.487 -12.701 1.00 85.06 74 PHE A N 1
ATOM 606 C CA . PHE A 1 74 ? -2.729 -0.042 -11.396 1.00 85.06 74 PHE A CA 1
ATOM 607 C C . PHE A 1 74 ? -3.922 0.144 -10.465 1.00 85.06 74 PHE A C 1
ATOM 609 O O . PHE A 1 74 ? -4.788 0.968 -10.738 1.00 85.06 74 PHE A O 1
ATOM 616 N N . ILE A 1 75 ? -3.962 -0.572 -9.340 1.00 88.19 75 ILE A N 1
ATOM 617 C CA . ILE A 1 75 ? -5.004 -0.408 -8.314 1.00 88.19 75 ILE A CA 1
ATOM 618 C C . ILE A 1 75 ? -4.327 -0.071 -7.002 1.00 88.19 75 ILE A C 1
ATOM 620 O O . ILE A 1 75 ? -3.700 -0.943 -6.417 1.00 88.19 75 ILE A O 1
ATOM 624 N N . ARG A 1 76 ? -4.475 1.158 -6.511 1.00 90.06 76 ARG A N 1
ATOM 625 C CA . ARG A 1 76 ? -4.019 1.536 -5.166 1.00 90.06 76 ARG A CA 1
ATOM 626 C C . ARG A 1 76 ? -5.155 1.471 -4.157 1.00 90.06 76 ARG A C 1
ATOM 628 O O . ARG A 1 76 ? -6.304 1.741 -4.505 1.00 90.06 76 ARG A O 1
ATOM 635 N N . THR A 1 77 ? -4.797 1.238 -2.901 1.00 91.75 77 THR A N 1
ATOM 636 C CA . THR A 1 77 ? -5.726 1.260 -1.769 1.00 91.75 77 THR A CA 1
ATOM 637 C C . THR A 1 77 ? -5.356 2.379 -0.811 1.00 91.75 77 THR A C 1
ATOM 639 O O . THR A 1 77 ? -4.210 2.470 -0.376 1.00 91.75 77 THR A O 1
ATOM 642 N N . THR A 1 78 ? -6.318 3.229 -0.461 1.00 89.00 78 THR A N 1
ATOM 643 C CA . THR A 1 78 ? -6.200 4.205 0.631 1.00 89.00 78 THR A CA 1
ATOM 644 C C . THR A 1 78 ? -7.195 3.873 1.725 1.00 89.00 78 THR A C 1
ATOM 646 O O . THR A 1 78 ? -8.321 3.479 1.440 1.00 89.00 78 THR A O 1
ATOM 649 N N . MET A 1 79 ? -6.782 3.998 2.979 1.00 90.38 79 MET A N 1
ATOM 650 C CA . MET A 1 79 ? -7.575 3.559 4.119 1.00 90.38 79 MET A CA 1
ATOM 651 C C . MET A 1 79 ? -7.651 4.687 5.140 1.00 90.38 79 MET A C 1
ATOM 653 O O . MET A 1 79 ? -6.622 5.266 5.488 1.00 90.38 79 MET A O 1
ATOM 657 N N . GLU A 1 80 ? -8.864 5.007 5.579 1.00 88.69 80 GLU A N 1
ATOM 658 C CA . GLU A 1 80 ? -9.184 6.197 6.376 1.00 88.69 80 GLU A CA 1
ATOM 659 C C . GLU A 1 80 ? -10.163 5.826 7.491 1.00 88.69 80 GLU A C 1
ATOM 661 O O . GLU A 1 80 ? -11.072 5.019 7.275 1.00 88.69 80 GLU A O 1
ATOM 666 N N . VAL A 1 81 ? -10.013 6.435 8.668 1.00 87.31 81 VAL A N 1
ATOM 667 C CA . VAL A 1 81 ? -11.003 6.314 9.746 1.00 87.31 81 VAL A CA 1
ATOM 668 C C . VAL A 1 81 ? -12.138 7.296 9.472 1.00 87.31 81 VAL A C 1
ATOM 670 O O . VAL A 1 81 ? -11.903 8.487 9.283 1.00 87.31 81 VAL A O 1
ATOM 673 N N . VAL A 1 82 ? -13.372 6.801 9.441 1.00 87.44 82 VAL A N 1
ATOM 674 C CA . VAL A 1 82 ? -14.577 7.591 9.160 1.00 87.44 82 VAL A CA 1
ATOM 675 C C . VAL A 1 82 ? -15.661 7.304 10.193 1.00 87.44 82 VAL A C 1
ATOM 677 O O . VAL A 1 82 ? -15.636 6.277 10.870 1.00 87.44 82 VAL A O 1
ATOM 680 N N . ASN A 1 83 ? -16.640 8.197 10.307 1.00 84.88 83 ASN A N 1
ATOM 681 C CA . ASN A 1 83 ? -17.822 7.931 11.125 1.00 84.88 83 ASN A CA 1
ATOM 682 C C . ASN A 1 83 ? -18.649 6.809 10.476 1.00 84.88 83 ASN A C 1
ATOM 684 O O . ASN A 1 83 ? -18.878 6.836 9.263 1.00 84.88 83 ASN A O 1
ATOM 688 N N . GLY A 1 84 ? -19.061 5.816 11.270 1.00 73.56 84 GLY A N 1
ATOM 689 C CA . GLY A 1 84 ? -19.891 4.711 10.803 1.00 73.56 84 GLY A CA 1
ATOM 690 C C . GLY A 1 84 ? -21.260 5.188 10.321 1.00 73.56 84 GLY A C 1
ATOM 691 O O . GLY A 1 84 ? -21.821 6.155 10.832 1.00 73.56 84 GLY A O 1
ATOM 692 N N . THR A 1 85 ? -21.804 4.511 9.309 1.00 65.88 85 THR A N 1
ATOM 693 C CA . THR A 1 85 ? -23.140 4.812 8.766 1.00 65.88 85 THR A CA 1
ATOM 694 C C . THR A 1 85 ? -24.267 4.139 9.550 1.00 65.88 85 THR A C 1
ATOM 696 O O . THR A 1 85 ? -25.394 4.618 9.514 1.00 65.88 85 THR A O 1
ATOM 699 N N . VAL A 1 86 ? -23.972 3.032 10.244 1.00 64.94 86 VAL A N 1
ATOM 700 C CA . VAL A 1 86 ? -24.958 2.195 10.963 1.00 64.94 86 VAL A CA 1
ATOM 701 C C . VAL A 1 86 ? -24.829 2.324 12.485 1.00 64.94 86 VAL A C 1
ATOM 703 O O . VAL A 1 86 ? -25.806 2.197 13.212 1.00 64.94 86 VAL A O 1
ATOM 706 N N . SER A 1 87 ? -23.621 2.600 12.971 1.00 57.12 87 SER A N 1
ATOM 707 C CA . SER A 1 87 ? -23.280 2.758 14.383 1.00 57.12 87 SER A CA 1
ATOM 708 C C . SER A 1 87 ? -22.614 4.118 14.546 1.00 57.12 87 SER A C 1
ATOM 710 O O . SER A 1 87 ? -21.782 4.488 13.721 1.00 57.12 87 SER A O 1
ATOM 712 N N . SER A 1 88 ? -22.927 4.853 15.613 1.00 65.50 88 SER A N 1
ATOM 713 C CA . SER A 1 88 ? -22.220 6.088 15.988 1.00 65.50 88 SER A CA 1
ATOM 714 C C . SER A 1 88 ? -20.733 5.861 16.321 1.00 65.50 88 SER A C 1
ATOM 716 O O . SER A 1 88 ? -20.017 6.806 16.650 1.00 65.50 88 SER A O 1
ATOM 718 N N . GLN A 1 89 ? -20.250 4.618 16.229 1.00 78.62 89 GLN A N 1
ATOM 719 C CA . GLN A 1 89 ? -18.844 4.257 16.330 1.00 78.62 89 GLN A CA 1
ATOM 720 C C . GLN A 1 89 ? -18.078 4.530 15.027 1.00 78.62 89 GLN A C 1
ATOM 722 O O . GLN A 1 89 ? -18.605 4.447 13.916 1.00 78.62 89 GLN A O 1
ATOM 727 N N . LYS A 1 90 ? -16.787 4.839 15.170 1.00 84.69 90 LYS A N 1
ATOM 728 C CA . LYS A 1 90 ? -15.869 5.001 14.039 1.00 84.69 90 LYS A CA 1
ATOM 729 C C . LYS A 1 90 ? -15.606 3.657 13.361 1.00 84.69 90 LYS A C 1
ATOM 731 O O . LYS A 1 90 ? -15.455 2.636 14.026 1.00 84.69 90 LYS A O 1
ATOM 736 N N . THR A 1 91 ? -15.498 3.683 12.039 1.00 89.06 91 THR A N 1
ATOM 737 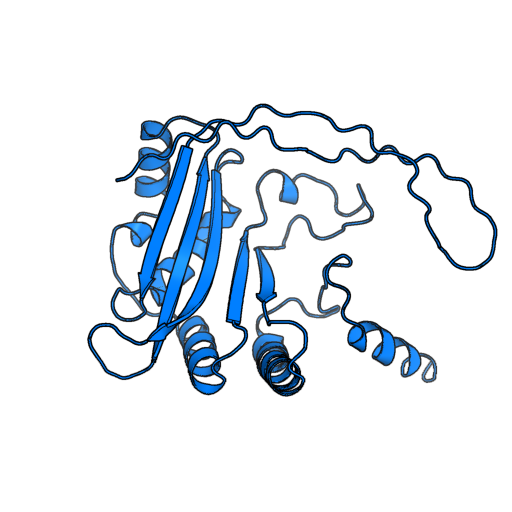C CA . THR A 1 91 ? -15.158 2.531 11.197 1.00 89.06 91 THR A CA 1
ATOM 738 C C . THR A 1 91 ? -13.996 2.877 10.273 1.00 89.06 91 THR A C 1
ATOM 740 O O . THR A 1 91 ? -13.600 4.039 10.156 1.00 89.06 91 THR A O 1
ATOM 743 N N . VAL A 1 92 ? -13.430 1.875 9.604 1.00 88.50 92 VAL A N 1
ATOM 744 C CA . VAL A 1 92 ? -12.401 2.093 8.585 1.00 88.50 92 VAL A CA 1
ATOM 745 C C . VAL A 1 92 ? -12.997 1.925 7.196 1.00 88.50 92 VAL A C 1
ATOM 747 O O . VAL A 1 92 ? -13.666 0.936 6.899 1.00 88.50 92 VAL A O 1
ATOM 750 N N . ARG A 1 93 ? -12.727 2.898 6.326 1.00 90.25 93 ARG A N 1
ATOM 751 C CA . ARG A 1 93 ? -13.088 2.873 4.911 1.00 90.25 93 ARG A CA 1
ATOM 752 C C . ARG A 1 93 ? -11.846 2.629 4.068 1.00 90.25 93 ARG A C 1
ATOM 754 O O . ARG A 1 93 ? -10.927 3.445 4.068 1.00 90.25 93 ARG A O 1
ATOM 761 N N . ALA A 1 94 ? -11.852 1.543 3.304 1.00 91.50 94 ALA A N 1
ATOM 762 C CA . ALA A 1 94 ? -10.883 1.269 2.253 1.00 91.50 94 ALA A CA 1
ATOM 763 C C . ALA A 1 94 ? -11.410 1.789 0.907 1.00 91.50 94 ALA A C 1
ATOM 765 O O . ALA A 1 94 ? -12.535 1.497 0.499 1.00 91.50 94 ALA A O 1
ATOM 766 N N . THR A 1 95 ? -10.591 2.565 0.207 1.00 89.94 95 THR A N 1
ATOM 767 C CA . THR A 1 95 ? -10.872 3.116 -1.119 1.00 89.94 95 THR A CA 1
ATOM 768 C C . THR A 1 95 ? -9.872 2.557 -2.115 1.00 89.94 95 THR A C 1
ATOM 770 O O . THR A 1 95 ? -8.676 2.824 -2.029 1.00 89.94 95 THR A O 1
ATOM 773 N N . PHE A 1 96 ? -10.380 1.817 -3.089 1.00 89.94 96 PHE A N 1
ATOM 774 C CA . PHE A 1 96 ? -9.631 1.264 -4.204 1.00 89.94 96 PHE A CA 1
ATOM 775 C C . PHE A 1 96 ? -9.743 2.238 -5.374 1.00 89.94 96 PHE A C 1
ATOM 777 O O . PHE A 1 96 ? -10.828 2.434 -5.929 1.00 89.94 96 PHE A O 1
ATOM 784 N N . LEU A 1 97 ? -8.632 2.883 -5.722 1.00 84.94 97 LEU A N 1
ATOM 785 C CA . LEU A 1 97 ? -8.532 3.726 -6.907 1.00 84.94 97 LEU A CA 1
ATOM 786 C C . LEU A 1 97 ? -7.735 2.976 -7.961 1.00 84.94 97 LEU A C 1
ATOM 788 O O . LEU A 1 97 ? -6.552 2.696 -7.764 1.00 84.94 97 LEU A O 1
ATOM 792 N N . ALA A 1 98 ? -8.383 2.704 -9.082 1.00 84.00 98 ALA A N 1
ATOM 793 C CA . ALA A 1 98 ? -7.780 1.999 -10.187 1.00 84.00 98 ALA A CA 1
ATOM 794 C C . ALA A 1 98 ? -7.620 2.896 -11.409 1.00 84.00 98 ALA A C 1
ATOM 796 O O . ALA A 1 98 ? -8.498 3.701 -11.724 1.00 84.00 98 ALA A O 1
ATOM 797 N N . LEU A 1 99 ? -6.501 2.708 -12.095 1.00 81.56 99 LEU A N 1
ATOM 798 C CA . LEU A 1 99 ? -6.187 3.235 -13.410 1.00 81.56 99 LEU A CA 1
ATOM 799 C C . LEU A 1 99 ? -5.941 2.036 -14.325 1.00 81.56 99 LEU A C 1
ATOM 801 O O . LEU A 1 99 ? -5.114 1.185 -14.000 1.00 81.56 99 LEU A O 1
ATOM 805 N N . PHE A 1 100 ? -6.650 1.977 -15.446 1.00 76.75 100 PHE A N 1
ATOM 806 C CA . PHE A 1 100 ? -6.444 0.960 -16.464 1.00 76.75 100 PHE A CA 1
ATOM 807 C C . PHE A 1 100 ? -6.123 1.587 -17.812 1.00 76.75 100 PHE A C 1
ATOM 809 O O . PHE A 1 100 ? -6.880 2.408 -18.335 1.00 76.75 100 PHE A O 1
ATOM 816 N N . LEU A 1 101 ? -5.013 1.140 -18.388 1.00 76.75 101 LEU A N 1
ATOM 817 C CA . LEU A 1 101 ? -4.559 1.503 -19.716 1.00 76.75 101 LEU A CA 1
ATOM 818 C C . LEU A 1 101 ? -5.231 0.614 -20.775 1.00 76.75 101 LEU A C 1
ATOM 820 O O . LEU A 1 101 ? -4.571 -0.089 -21.530 1.00 76.75 101 LEU A O 1
ATOM 824 N N . GLY A 1 102 ? -6.560 0.674 -20.837 1.00 70.56 102 GLY A N 1
ATOM 825 C CA . GLY A 1 102 ? -7.373 -0.038 -21.820 1.00 70.56 102 GLY A CA 1
ATOM 826 C C . GLY A 1 102 ? -8.859 0.286 -21.679 1.00 70.56 102 GLY A C 1
ATOM 827 O O . GLY A 1 102 ? -9.244 1.239 -20.993 1.00 70.56 102 GLY A O 1
ATOM 828 N N . ASP A 1 103 ? -9.709 -0.498 -22.335 1.00 73.94 103 ASP A N 1
ATOM 829 C CA . ASP A 1 103 ? -11.158 -0.314 -22.305 1.00 73.94 103 ASP A CA 1
ATOM 830 C C . ASP A 1 103 ? -11.817 -0.923 -21.049 1.00 73.94 103 ASP A C 1
ATOM 832 O O . ASP A 1 103 ? -11.300 -1.830 -20.394 1.00 73.94 103 ASP A O 1
ATOM 836 N N . ALA A 1 104 ? -13.009 -0.442 -20.704 1.00 64.06 104 ALA A N 1
ATOM 837 C CA . ALA A 1 104 ? -13.707 -0.896 -19.504 1.00 64.06 104 ALA A CA 1
ATOM 838 C C . ALA A 1 104 ? -14.128 -2.382 -19.546 1.00 64.06 104 ALA A C 1
ATOM 840 O O . ALA A 1 104 ? -14.234 -3.000 -18.488 1.00 64.06 104 ALA A O 1
ATOM 841 N N . SER A 1 105 ? -14.360 -2.975 -20.723 1.00 69.12 105 SER A N 1
ATOM 842 C CA . SER A 1 105 ? -14.805 -4.372 -20.830 1.00 69.12 105 SER A CA 1
ATOM 843 C C . SER A 1 105 ? -13.670 -5.350 -20.521 1.00 69.12 105 SER A C 1
ATOM 845 O O . SER A 1 105 ? -13.847 -6.276 -19.723 1.00 69.12 105 SER A O 1
ATOM 847 N N . THR A 1 106 ? -12.470 -5.073 -21.038 1.00 76.69 106 THR A N 1
ATOM 848 C CA . THR A 1 106 ? -11.251 -5.827 -20.725 1.00 76.69 106 THR A CA 1
ATOM 849 C C . THR A 1 106 ? -10.915 -5.731 -19.239 1.00 76.69 106 THR A C 1
ATOM 851 O O . THR A 1 106 ? -10.609 -6.739 -18.599 1.00 76.69 106 THR A O 1
ATOM 854 N N . LEU A 1 107 ? -11.052 -4.539 -18.650 1.00 69.12 107 LEU A N 1
ATOM 855 C CA . LEU A 1 107 ? -10.850 -4.339 -17.218 1.00 69.12 107 LEU A CA 1
ATOM 856 C C . LEU A 1 107 ? -11.790 -5.199 -16.371 1.00 69.12 107 LEU A C 1
ATOM 858 O O . LEU A 1 107 ? -11.341 -5.874 -15.447 1.00 69.12 107 LEU A O 1
ATOM 862 N N . LEU A 1 108 ? -13.089 -5.178 -16.677 1.00 66.88 108 LEU A N 1
ATOM 863 C CA . LEU A 1 108 ? -14.084 -5.964 -15.947 1.00 66.88 108 LEU A CA 1
ATOM 864 C C . LEU A 1 108 ? -13.798 -7.464 -16.057 1.00 66.88 108 LEU A C 1
ATOM 866 O O . LEU A 1 108 ? -13.899 -8.173 -15.059 1.00 66.88 108 LEU A O 1
ATOM 870 N N . SER A 1 109 ? -13.371 -7.936 -17.231 1.00 75.19 109 SER A N 1
ATOM 871 C CA . SER A 1 109 ? -12.942 -9.325 -17.428 1.00 75.19 109 SER A CA 1
ATOM 872 C C . SER A 1 109 ? -11.765 -9.697 -16.515 1.00 75.19 109 SER A C 1
ATOM 874 O O . SER A 1 109 ? -11.792 -10.729 -15.839 1.00 75.19 109 SER A O 1
ATOM 876 N N . ILE A 1 110 ? -10.753 -8.827 -16.414 1.00 75.38 110 ILE A N 1
ATOM 877 C CA . ILE A 1 110 ? -9.585 -9.066 -15.557 1.00 75.38 110 ILE A CA 1
ATOM 878 C C . ILE A 1 110 ? -9.964 -9.028 -14.073 1.00 75.38 110 ILE A C 1
ATOM 880 O O . ILE A 1 110 ? -9.546 -9.911 -13.322 1.00 75.38 110 ILE A O 1
ATOM 884 N N . LEU A 1 111 ? -10.765 -8.046 -13.651 1.00 71.06 111 LEU A N 1
ATOM 885 C CA . LEU A 1 111 ? -11.213 -7.921 -12.263 1.00 71.06 111 LEU A CA 1
ATOM 886 C C . LEU A 1 111 ? -12.056 -9.120 -11.839 1.00 71.06 111 LEU A C 1
ATOM 888 O O . LEU A 1 111 ? -11.765 -9.714 -10.809 1.00 71.06 111 LEU A O 1
ATOM 892 N N . ASN A 1 112 ? -13.018 -9.544 -12.657 1.00 72.69 112 ASN A N 1
ATOM 893 C CA . ASN A 1 112 ? -13.846 -10.712 -12.353 1.00 72.69 112 ASN A CA 1
ATOM 894 C C . ASN A 1 112 ? -13.021 -11.998 -12.240 1.00 72.69 112 ASN A C 1
ATOM 896 O O . ASN A 1 112 ? -13.328 -12.863 -11.428 1.00 72.69 112 ASN A O 1
ATOM 900 N N . ARG A 1 113 ? -11.961 -12.131 -13.042 1.00 76.56 113 ARG A N 1
ATOM 901 C CA . ARG A 1 113 ? -11.107 -13.321 -13.023 1.00 76.56 113 ARG A CA 1
ATOM 902 C C . ARG A 1 113 ? -10.113 -13.325 -11.863 1.00 76.56 113 ARG A C 1
ATOM 904 O O . ARG A 1 113 ? -9.797 -14.392 -11.346 1.00 76.56 113 ARG A O 1
ATOM 911 N N . ARG A 1 114 ? -9.535 -12.169 -11.523 1.00 76.62 114 ARG A N 1
ATOM 912 C CA . ARG A 1 114 ? -8.375 -12.089 -10.617 1.00 76.62 114 ARG A CA 1
ATOM 913 C C . ARG A 1 114 ? -8.676 -11.471 -9.259 1.00 76.62 114 ARG A C 1
ATOM 915 O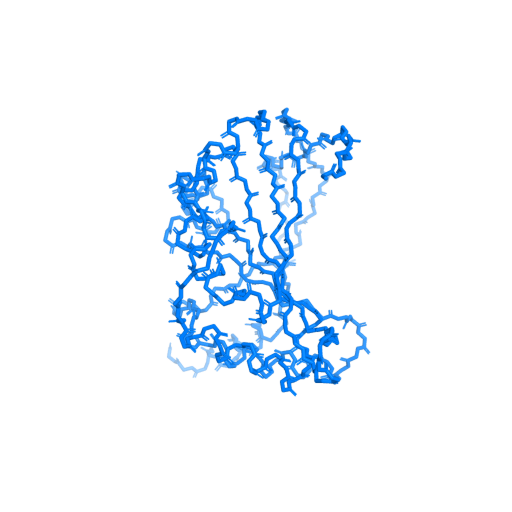 O . ARG A 1 114 ? -7.987 -11.816 -8.308 1.00 76.62 114 ARG A O 1
ATOM 922 N N . LEU A 1 115 ? -9.659 -10.581 -9.167 1.00 73.94 115 LEU A N 1
ATOM 923 C CA . LEU A 1 115 ? -10.065 -9.917 -7.928 1.00 73.94 115 LEU A CA 1
ATOM 924 C C . LEU A 1 115 ? -11.605 -9.847 -7.804 1.00 73.94 115 LEU A C 1
ATOM 926 O O . LEU A 1 115 ? -12.150 -8.749 -7.641 1.00 73.94 115 LEU A O 1
ATOM 930 N N . PRO A 1 116 ? -12.327 -10.984 -7.910 1.00 70.75 116 PRO A N 1
ATOM 931 C CA . PRO A 1 116 ? -13.786 -11.019 -7.759 1.00 70.75 116 PRO A CA 1
ATOM 932 C C . PRO A 1 116 ? -14.259 -10.561 -6.373 1.00 70.75 116 PRO A C 1
ATOM 934 O O . PRO A 1 116 ? -15.406 -10.175 -6.198 1.00 70.75 116 PRO A O 1
ATOM 937 N N . GLU A 1 117 ? -13.383 -10.556 -5.376 1.00 68.00 117 GLU A N 1
ATOM 938 C CA . GLU A 1 117 ? -13.651 -10.106 -4.010 1.00 68.00 117 GLU A CA 1
ATOM 939 C C . GLU A 1 117 ? -13.854 -8.582 -3.947 1.00 68.00 117 GLU A C 1
ATOM 941 O O . GLU A 1 117 ? -14.461 -8.044 -3.026 1.00 68.00 117 GLU A O 1
ATOM 946 N N . LEU A 1 118 ? -13.434 -7.842 -4.979 1.00 66.06 118 LEU A N 1
ATOM 947 C CA . LEU A 1 118 ? -13.849 -6.446 -5.127 1.00 66.06 118 LEU A CA 1
ATOM 948 C C . LEU A 1 118 ? -15.384 -6.337 -5.311 1.00 66.06 118 LEU A C 1
ATOM 950 O O . LEU A 1 118 ? -15.995 -5.332 -4.914 1.00 66.06 118 LEU A O 1
ATOM 954 N N . SER A 1 119 ? -16.010 -7.384 -5.864 1.00 48.97 119 SER A N 1
ATOM 955 C CA . SER A 1 119 ? -17.451 -7.536 -6.085 1.00 48.97 119 SER A CA 1
ATOM 956 C C . SER A 1 119 ? -18.174 -8.474 -5.096 1.00 48.97 119 SER A C 1
ATOM 958 O O . SER A 1 119 ? -19.392 -8.337 -4.994 1.00 48.97 119 SER A O 1
ATOM 960 N N . LEU A 1 120 ? -17.498 -9.354 -4.340 1.00 37.88 120 LEU A N 1
ATOM 961 C CA . LEU A 1 120 ? -18.114 -10.359 -3.442 1.00 37.88 120 LEU A CA 1
ATOM 962 C C . LEU A 1 120 ? -17.316 -10.609 -2.137 1.00 37.88 120 LEU A C 1
ATOM 964 O O . LEU A 1 120 ? -16.184 -10.173 -2.005 1.00 37.88 120 LEU A O 1
ATOM 968 N N . ILE A 1 121 ? -17.941 -11.285 -1.162 1.00 40.12 121 ILE A N 1
ATOM 969 C CA . ILE A 1 121 ? -17.528 -11.413 0.253 1.00 40.12 121 ILE A CA 1
ATOM 970 C C . ILE A 1 121 ? -17.279 -12.893 0.626 1.00 40.12 121 ILE A C 1
ATOM 972 O O . ILE A 1 121 ? -18.189 -13.692 0.423 1.00 40.12 121 ILE A O 1
ATOM 976 N N . THR A 1 122 ? -16.134 -13.263 1.220 1.00 34.81 122 THR A N 1
ATOM 977 C CA . THR A 1 122 ? -15.889 -14.194 2.367 1.00 34.81 122 THR A CA 1
ATOM 978 C C . THR A 1 122 ? -14.426 -14.307 2.938 1.00 34.81 122 THR A C 1
ATOM 980 O O . THR A 1 122 ? -13.467 -14.631 2.246 1.00 34.81 122 THR A O 1
ATOM 983 N N . PHE A 1 123 ? -14.321 -14.275 4.283 1.00 35.62 123 PHE A N 1
ATOM 984 C CA . PHE A 1 123 ? -13.277 -14.809 5.206 1.00 35.62 123 PHE A CA 1
ATOM 985 C C . PHE A 1 123 ? -12.077 -13.946 5.696 1.00 35.62 123 PHE A C 1
ATOM 987 O O . PHE A 1 123 ? -11.353 -13.278 4.965 1.00 35.62 123 PHE A O 1
ATOM 994 N N . LEU A 1 124 ? -11.878 -14.014 7.023 1.00 41.59 124 LEU A N 1
ATOM 995 C CA . LEU A 1 124 ? -11.095 -13.137 7.911 1.00 41.59 124 LEU A CA 1
ATOM 996 C C . LEU A 1 124 ? -9.563 -13.246 7.788 1.00 41.59 124 LEU A C 1
ATOM 998 O O . LEU A 1 124 ? -9.003 -14.338 7.878 1.00 41.59 124 LEU A O 1
ATOM 1002 N N . ASN A 1 125 ? -8.870 -12.098 7.779 1.00 57.88 125 ASN A N 1
ATOM 1003 C CA . ASN A 1 125 ? -7.437 -12.009 8.082 1.00 57.88 125 ASN A CA 1
ATOM 1004 C C . ASN A 1 125 ? -7.183 -11.185 9.359 1.00 57.88 125 ASN A C 1
ATOM 1006 O O . ASN A 1 125 ? -7.323 -9.962 9.368 1.00 57.88 125 ASN A O 1
ATOM 1010 N N . ARG A 1 126 ? -6.706 -11.860 10.415 1.00 60.97 126 ARG A N 1
ATOM 1011 C CA . ARG A 1 126 ? -6.397 -11.276 11.736 1.00 60.97 126 ARG A CA 1
ATOM 1012 C C . ARG A 1 126 ? -5.339 -10.163 11.706 1.00 60.97 126 ARG A C 1
ATOM 1014 O O . ARG A 1 126 ? -5.348 -9.284 12.566 1.00 60.97 126 ARG A O 1
ATOM 1021 N N . PHE A 1 127 ? -4.426 -10.170 10.733 1.00 67.12 127 PHE A N 1
ATOM 1022 C CA . PHE A 1 127 ? -3.386 -9.142 10.612 1.00 67.12 127 PHE A CA 1
ATOM 1023 C C . PHE A 1 127 ? -3.985 -7.765 10.317 1.00 67.12 127 PHE A C 1
ATOM 1025 O O . PHE A 1 127 ? -3.688 -6.787 11.004 1.00 67.12 127 PHE A O 1
ATOM 1032 N N . GLN A 1 128 ? -4.861 -7.684 9.324 1.00 71.50 128 GLN A N 1
ATOM 1033 C CA . GLN A 1 128 ? -5.430 -6.411 8.893 1.00 71.50 128 GLN A CA 1
ATOM 1034 C C . GLN A 1 128 ? -6.360 -5.838 9.949 1.00 71.50 128 GLN A C 1
ATOM 1036 O O . GLN A 1 128 ? -6.299 -4.647 10.228 1.00 71.50 128 GLN A O 1
ATOM 1041 N N . GLU A 1 129 ? -7.124 -6.697 10.624 1.00 77.56 129 GLU A N 1
ATOM 1042 C CA . GLU A 1 129 ? -7.930 -6.310 11.782 1.00 77.56 129 GLU A CA 1
ATOM 1043 C C . GLU A 1 129 ? -7.110 -5.651 12.886 1.00 77.56 129 GLU A C 1
ATOM 1045 O O . GLU A 1 129 ? -7.571 -4.687 13.497 1.00 77.56 129 GLU A O 1
ATOM 1050 N N . SER A 1 130 ? -5.884 -6.124 13.127 1.00 81.31 130 SER A N 1
ATOM 1051 C CA . SER A 1 130 ? -5.002 -5.510 14.121 1.00 81.31 130 SER A CA 1
ATOM 1052 C C . SER A 1 130 ? -4.588 -4.086 13.723 1.00 81.31 130 SER A C 1
ATOM 1054 O O . SER A 1 130 ? -4.593 -3.191 14.569 1.00 81.31 130 SER A O 1
ATOM 1056 N N . ILE A 1 131 ? -4.329 -3.845 12.430 1.00 82.12 131 ILE A N 1
ATOM 1057 C CA . ILE A 1 131 ? -4.049 -2.504 11.893 1.00 82.12 131 ILE A CA 1
ATOM 1058 C C . ILE A 1 131 ? -5.295 -1.627 12.010 1.00 82.12 131 ILE A C 1
ATOM 1060 O O . ILE A 1 131 ? -5.197 -0.500 12.489 1.00 82.12 131 ILE A O 1
ATOM 1064 N N . TRP A 1 132 ? -6.466 -2.143 11.632 1.00 81.75 132 TRP A N 1
ATOM 1065 C CA . TRP A 1 132 ? -7.736 -1.419 11.697 1.00 81.75 132 TRP A CA 1
ATOM 1066 C C . TRP A 1 132 ? -8.082 -0.969 13.104 1.00 81.75 132 TRP A C 1
ATOM 1068 O O . TRP A 1 132 ? -8.358 0.209 13.324 1.00 81.75 132 TRP A O 1
ATOM 1078 N N . ARG A 1 133 ? -7.993 -1.882 14.074 1.00 84.69 133 ARG A N 1
ATOM 1079 C CA . ARG A 1 133 ? -8.196 -1.567 15.489 1.00 84.69 133 ARG A CA 1
ATOM 1080 C C . ARG A 1 133 ? -7.225 -0.490 15.948 1.00 84.69 133 ARG A C 1
ATOM 1082 O O . ARG A 1 133 ? -7.644 0.448 16.619 1.00 84.69 133 ARG A O 1
ATOM 1089 N N . LYS A 1 134 ? -5.955 -0.579 15.539 1.00 86.06 134 LYS A N 1
ATOM 1090 C CA . LYS A 1 134 ? -4.952 0.420 15.913 1.00 86.06 134 LYS A CA 1
ATOM 1091 C C . LYS A 1 134 ? -5.209 1.785 15.275 1.00 86.06 134 LYS A C 1
ATOM 1093 O O . LYS A 1 134 ? -4.989 2.799 15.926 1.00 86.06 134 LYS A O 1
ATOM 1098 N N . MET A 1 135 ? -5.705 1.826 14.040 1.00 84.31 135 MET A N 1
ATOM 1099 C CA . MET A 1 135 ? -6.111 3.069 13.379 1.00 84.31 135 MET A CA 1
ATOM 1100 C C . MET A 1 135 ? -7.327 3.704 14.057 1.00 84.31 135 MET A C 1
ATOM 1102 O O . MET A 1 135 ? -7.315 4.907 14.286 1.00 84.31 135 MET A O 1
ATOM 1106 N N . ILE A 1 136 ? -8.345 2.914 14.416 1.00 85.50 136 ILE A N 1
ATOM 1107 C CA . ILE A 1 136 ? -9.526 3.403 15.147 1.00 85.50 136 ILE A CA 1
ATOM 1108 C C . ILE A 1 136 ? -9.124 3.926 16.534 1.00 85.50 136 ILE A C 1
ATOM 1110 O O . ILE A 1 136 ? -9.575 4.994 16.923 1.00 85.50 136 ILE A O 1
ATOM 1114 N N . GLU A 1 137 ? -8.247 3.218 17.254 1.00 87.12 137 GLU A N 1
ATOM 1115 C CA . GLU A 1 137 ? -7.741 3.632 18.574 1.00 87.12 137 GLU A CA 1
ATOM 1116 C C . GLU A 1 137 ? -6.994 4.971 18.517 1.00 87.12 137 GLU A C 1
ATOM 1118 O O . GLU A 1 137 ? -7.155 5.820 19.392 1.00 87.12 137 GLU A O 1
ATOM 1123 N N . LEU A 1 138 ? -6.132 5.146 17.512 1.00 85.12 138 LEU A N 1
ATOM 1124 C CA . LEU A 1 138 ? -5.279 6.328 17.403 1.00 85.12 138 LEU A CA 1
ATOM 1125 C C . LEU A 1 138 ? -5.969 7.495 16.689 1.00 85.12 138 LEU A C 1
ATOM 1127 O O . LEU A 1 138 ? -5.508 8.627 16.818 1.00 85.12 138 LEU A O 1
ATOM 1131 N N . GLU A 1 139 ? -7.022 7.209 15.921 1.00 81.00 139 GLU A N 1
ATOM 1132 C CA . GLU A 1 139 ? -7.737 8.141 15.039 1.00 81.00 139 GLU A CA 1
ATOM 1133 C C . GLU A 1 139 ? -6.819 8.868 14.039 1.00 81.00 139 GLU A C 1
ATOM 1135 O O . GLU A 1 139 ? -7.097 9.975 13.585 1.00 81.00 139 GLU A O 1
ATOM 1140 N N . THR A 1 140 ? -5.681 8.251 13.718 1.00 71.75 140 THR A N 1
ATOM 1141 C CA . THR A 1 140 ? -4.606 8.817 12.896 1.00 71.75 140 THR A CA 1
ATOM 1142 C C . THR A 1 140 ? -3.657 7.690 12.449 1.00 71.75 140 THR A C 1
ATOM 1144 O O . THR A 1 140 ? -3.600 6.649 13.121 1.00 71.75 140 THR A O 1
ATOM 1147 N N . PRO A 1 141 ? -2.895 7.824 11.343 1.00 73.56 141 PRO A N 1
ATOM 1148 C CA . PRO A 1 141 ? -2.798 8.953 10.407 1.00 73.56 141 PRO A CA 1
ATOM 1149 C C . PRO A 1 141 ? -4.127 9.230 9.693 1.00 73.56 141 PRO A C 1
ATOM 1151 O O . PRO A 1 141 ? -4.989 8.353 9.641 1.00 73.56 141 PRO A O 1
ATOM 1154 N N . ALA A 1 142 ? -4.282 10.434 9.132 1.00 76.62 142 ALA A N 1
ATOM 1155 C CA . ALA A 1 142 ? -5.465 10.821 8.355 1.00 76.62 142 ALA A CA 1
ATOM 1156 C C . ALA A 1 142 ? -5.774 9.805 7.240 1.00 76.62 142 ALA A C 1
ATOM 1158 O O . ALA A 1 142 ? -6.935 9.488 6.989 1.00 76.62 142 ALA A O 1
ATOM 1159 N N . ALA A 1 143 ? -4.732 9.228 6.631 1.00 80.50 143 ALA A N 1
ATOM 1160 C CA . ALA A 1 143 ? -4.863 8.053 5.779 1.00 80.50 143 ALA A CA 1
ATOM 1161 C C . ALA A 1 143 ? -3.612 7.163 5.809 1.00 80.50 143 ALA A C 1
ATOM 1163 O O . ALA A 1 143 ? -2.498 7.624 6.069 1.00 80.50 143 ALA A O 1
ATOM 1164 N N . ILE A 1 144 ? -3.774 5.891 5.445 1.00 84.56 144 ILE A N 1
ATOM 1165 C CA . ILE A 1 144 ? -2.666 5.026 5.015 1.00 84.56 144 ILE A CA 1
ATOM 1166 C C . ILE A 1 144 ? -2.897 4.616 3.566 1.00 84.56 144 ILE A C 1
ATOM 1168 O O . ILE A 1 144 ? -3.962 4.107 3.223 1.00 84.56 144 ILE A O 1
ATOM 1172 N N . ALA A 1 145 ? -1.895 4.817 2.714 1.00 84.75 145 ALA A N 1
ATOM 1173 C CA . ALA A 1 145 ? -1.941 4.446 1.307 1.00 84.75 145 ALA A CA 1
ATOM 1174 C C . ALA A 1 145 ? -1.000 3.276 1.007 1.00 84.75 145 ALA A C 1
ATOM 1176 O O . ALA A 1 145 ? 0.194 3.334 1.298 1.00 84.75 145 ALA A O 1
ATOM 1177 N N . PHE A 1 146 ? -1.533 2.248 0.359 1.00 82.62 146 PHE A N 1
ATOM 1178 C CA . PHE A 1 146 ? -0.803 1.104 -0.162 1.00 82.62 146 PHE A CA 1
ATOM 1179 C C . PHE A 1 146 ? -0.726 1.230 -1.684 1.00 82.62 146 PHE A C 1
ATOM 1181 O O . PHE A 1 146 ? -1.744 1.270 -2.378 1.00 82.62 146 PHE A O 1
ATOM 1188 N N . ASN A 1 147 ? 0.498 1.301 -2.202 1.00 83.88 147 ASN A N 1
ATOM 1189 C CA . ASN A 1 147 ? 0.772 1.395 -3.632 1.00 83.88 147 ASN A CA 1
ATOM 1190 C C . ASN A 1 147 ? 1.445 0.092 -4.074 1.00 83.88 147 ASN A C 1
ATOM 1192 O O . ASN A 1 147 ? 2.557 -0.166 -3.601 1.00 83.88 147 ASN A O 1
ATOM 1196 N N . PRO A 1 148 ? 0.805 -0.734 -4.917 1.00 83.38 148 PRO A N 1
ATOM 1197 C CA . PRO A 1 148 ? 1.353 -2.027 -5.303 1.00 83.38 148 PRO A CA 1
ATOM 1198 C C . PRO A 1 148 ? 2.610 -1.833 -6.151 1.00 83.38 148 PRO A C 1
ATOM 1200 O O . PRO A 1 148 ? 2.713 -0.888 -6.937 1.00 83.38 148 PRO A O 1
ATOM 1203 N N . TYR A 1 149 ? 3.587 -2.702 -5.924 1.00 81.06 149 TYR A N 1
ATOM 1204 C CA . TYR A 1 149 ? 4.772 -2.876 -6.767 1.00 81.06 149 TYR A CA 1
ATOM 1205 C C . TYR A 1 149 ? 4.578 -4.159 -7.579 1.00 81.06 149 TYR A C 1
ATOM 1207 O O . TYR A 1 149 ? 3.546 -4.793 -7.436 1.00 81.06 149 TYR A O 1
ATOM 1215 N N . GLY A 1 150 ? 5.518 -4.535 -8.445 1.00 82.44 150 GLY A N 1
ATOM 1216 C CA . GLY A 1 150 ? 5.322 -5.629 -9.406 1.00 82.44 150 GLY A CA 1
ATOM 1217 C C . GLY A 1 150 ? 5.358 -5.118 -10.843 1.00 82.44 150 GLY A C 1
ATOM 1218 O O . GLY A 1 150 ? 5.903 -4.038 -11.092 1.00 82.44 150 GLY A O 1
ATOM 1219 N N . GLY A 1 151 ? 4.831 -5.891 -11.795 1.00 85.88 151 GLY A N 1
ATOM 1220 C CA . GLY A 1 151 ? 4.869 -5.548 -13.224 1.00 85.88 151 GLY A CA 1
ATOM 1221 C C . GLY A 1 151 ? 6.253 -5.054 -13.679 1.00 85.88 151 GLY A C 1
ATOM 1222 O O . GLY A 1 151 ? 7.285 -5.647 -13.347 1.00 85.88 151 GLY A O 1
ATOM 1223 N N . MET A 1 152 ? 6.299 -3.899 -14.351 1.00 82.75 152 MET A N 1
ATOM 1224 C CA . MET A 1 152 ? 7.561 -3.272 -14.774 1.00 82.75 152 MET A CA 1
ATOM 1225 C C . MET A 1 152 ? 8.527 -2.964 -13.622 1.00 82.75 152 MET A C 1
ATOM 1227 O O . MET A 1 152 ? 9.742 -3.036 -13.807 1.00 82.75 152 MET A O 1
ATOM 1231 N N . MET A 1 153 ? 8.033 -2.655 -12.418 1.00 82.75 153 MET A N 1
ATOM 1232 C CA . MET A 1 153 ? 8.897 -2.367 -11.266 1.00 82.75 153 MET A CA 1
ATOM 1233 C C . MET A 1 153 ? 9.688 -3.593 -10.804 1.00 82.75 153 MET A C 1
ATOM 1235 O O . MET A 1 153 ? 10.776 -3.416 -10.258 1.00 82.75 153 MET A O 1
ATOM 1239 N N . ALA A 1 154 ? 9.179 -4.807 -11.036 1.00 85.00 154 ALA A N 1
ATOM 1240 C CA . ALA A 1 154 ? 9.894 -6.049 -10.746 1.00 85.00 154 ALA A CA 1
ATOM 1241 C C . ALA A 1 154 ? 10.911 -6.424 -11.840 1.00 85.00 154 ALA A C 1
ATOM 1243 O O . ALA A 1 154 ? 11.895 -7.094 -11.544 1.00 85.00 154 ALA A O 1
ATOM 1244 N N . LYS A 1 155 ? 10.712 -5.964 -13.083 1.00 88.75 155 LYS A N 1
ATOM 1245 C CA . LYS A 1 155 ? 11.604 -6.247 -14.224 1.00 88.75 155 LYS A CA 1
ATOM 1246 C C . LYS A 1 155 ? 12.861 -5.368 -14.262 1.00 88.75 155 LYS A C 1
ATOM 1248 O O . LYS A 1 155 ? 13.840 -5.721 -14.912 1.00 88.75 155 LYS A O 1
ATOM 1253 N N . ILE A 1 156 ? 12.845 -4.215 -13.594 1.00 84.81 156 ILE A N 1
ATOM 1254 C CA . ILE A 1 156 ? 13.986 -3.289 -13.549 1.00 84.81 156 ILE A CA 1
ATOM 1255 C C . ILE A 1 156 ? 15.000 -3.765 -12.500 1.00 84.81 156 ILE A C 1
ATOM 1257 O O . ILE A 1 156 ? 14.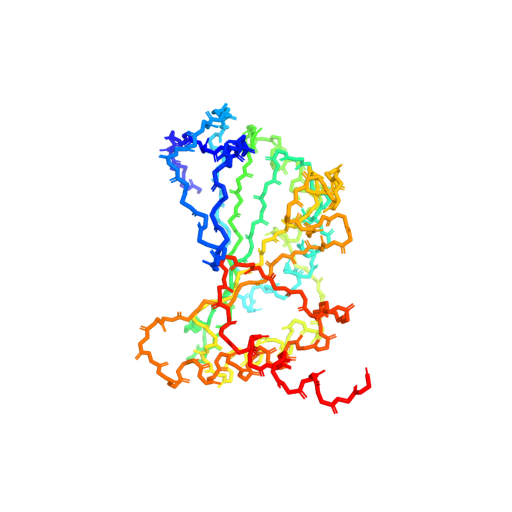630 -4.011 -11.352 1.00 84.81 156 ILE A O 1
ATOM 1261 N N . SER A 1 157 ? 16.286 -3.829 -12.867 1.00 87.88 157 SER A N 1
ATOM 1262 C CA . SER A 1 157 ? 17.361 -4.179 -11.925 1.00 87.88 157 SER A CA 1
ATOM 1263 C C . SER A 1 157 ? 17.402 -3.213 -10.722 1.00 87.88 157 SER A C 1
ATOM 1265 O O . SER A 1 157 ? 17.316 -1.996 -10.925 1.00 87.88 157 SER A O 1
ATOM 1267 N N . PRO A 1 158 ? 17.607 -3.702 -9.479 1.00 86.19 158 PRO A N 1
ATOM 1268 C CA . PRO A 1 158 ? 17.803 -2.856 -8.295 1.00 86.19 158 PRO A CA 1
ATOM 1269 C C . PRO A 1 158 ? 18.944 -1.839 -8.428 1.00 86.19 158 PRO A C 1
ATOM 1271 O O . PRO A 1 158 ? 18.915 -0.807 -7.766 1.00 86.19 158 PRO A O 1
ATOM 1274 N N . THR A 1 159 ? 19.927 -2.103 -9.295 1.00 88.69 159 THR A N 1
ATOM 1275 C CA . THR A 1 159 ? 21.085 -1.227 -9.537 1.00 88.69 159 THR A CA 1
ATOM 1276 C C . THR A 1 159 ? 20.920 -0.304 -10.744 1.00 88.69 159 THR A C 1
ATOM 1278 O O . THR A 1 159 ? 21.757 0.570 -10.952 1.00 88.69 159 THR A O 1
ATOM 1281 N N . ALA A 1 160 ? 19.842 -0.440 -11.528 1.00 85.19 160 ALA A N 1
ATOM 1282 C CA . ALA A 1 160 ? 19.624 0.381 -12.726 1.00 85.19 160 ALA A CA 1
ATOM 1283 C C . ALA A 1 160 ? 19.441 1.874 -12.402 1.00 85.19 160 ALA A C 1
ATOM 1285 O O . ALA A 1 160 ? 19.674 2.738 -13.241 1.00 85.19 160 ALA A O 1
ATOM 1286 N N . THR A 1 161 ? 19.001 2.186 -11.181 1.00 85.38 161 THR A N 1
ATOM 1287 C CA . THR A 1 161 ? 18.820 3.553 -10.682 1.00 85.38 161 THR A CA 1
ATOM 1288 C C . THR A 1 161 ? 19.137 3.597 -9.187 1.00 85.38 161 THR A C 1
ATOM 1290 O O . THR A 1 161 ? 18.955 2.574 -8.531 1.00 85.38 161 THR A O 1
ATOM 1293 N N . PRO A 1 162 ? 19.430 4.771 -8.592 1.00 84.69 162 PRO A N 1
ATOM 1294 C CA . PRO A 1 162 ? 19.565 4.917 -7.136 1.00 84.69 162 PRO A CA 1
ATOM 1295 C C . PRO A 1 162 ? 18.319 4.541 -6.313 1.00 84.69 162 PRO A C 1
ATOM 1297 O O . PRO A 1 162 ? 18.371 4.569 -5.090 1.00 84.69 162 PRO A O 1
ATOM 1300 N N . PHE A 1 163 ? 17.184 4.250 -6.959 1.00 84.50 163 PHE A N 1
ATOM 1301 C CA . PHE A 1 163 ? 15.975 3.735 -6.330 1.00 84.50 163 PHE A CA 1
ATOM 1302 C C . PHE A 1 163 ? 15.961 2.189 -6.386 1.00 84.50 163 PHE A C 1
ATOM 1304 O O . PHE A 1 163 ? 15.676 1.631 -7.455 1.00 84.50 163 PHE A O 1
ATOM 1311 N N . PRO A 1 164 ? 16.241 1.490 -5.264 1.00 86.69 164 PRO A N 1
ATOM 1312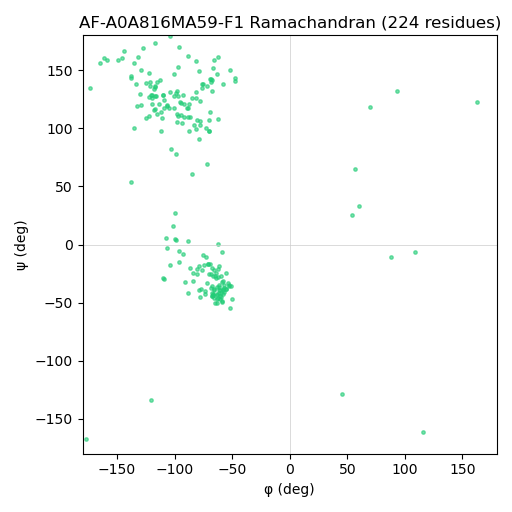 C CA . PRO A 1 164 ? 16.559 0.060 -5.286 1.00 86.69 164 PRO A CA 1
ATOM 1313 C C . PRO A 1 164 ? 15.345 -0.856 -5.072 1.00 86.69 164 PRO A C 1
ATOM 1315 O O . PRO A 1 164 ? 15.459 -2.073 -5.197 1.00 86.69 164 PRO A O 1
ATOM 1318 N N . TYR A 1 165 ? 14.174 -0.306 -4.735 1.00 88.44 165 TYR A N 1
ATOM 1319 C CA . TYR A 1 165 ? 12.997 -1.099 -4.367 1.00 88.44 165 TYR A CA 1
ATOM 1320 C C . TYR A 1 165 ? 12.302 -1.656 -5.618 1.00 88.44 165 TYR A C 1
ATOM 1322 O O . TYR A 1 165 ? 11.460 -0.992 -6.225 1.00 88.44 165 TYR A O 1
ATOM 1330 N N . ARG A 1 166 ? 12.709 -2.862 -6.026 1.00 90.88 166 ARG A N 1
ATOM 1331 C CA . ARG A 1 166 ? 12.267 -3.562 -7.245 1.00 90.88 166 ARG A CA 1
ATOM 1332 C C . ARG A 1 166 ? 11.623 -4.908 -6.891 1.00 90.88 166 ARG A C 1
ATOM 1334 O O . ARG A 1 166 ? 10.805 -4.947 -5.969 1.00 90.88 166 ARG A O 1
ATOM 1341 N N . ALA A 1 167 ? 11.976 -5.987 -7.594 1.00 86.00 167 ALA A N 1
ATOM 1342 C CA . ALA A 1 167 ? 11.510 -7.347 -7.321 1.00 86.00 167 ALA A CA 1
ATOM 1343 C C . ALA A 1 167 ? 11.610 -7.719 -5.828 1.00 86.00 167 ALA A C 1
ATOM 1345 O O . ALA A 1 167 ? 12.537 -7.304 -5.133 1.00 86.00 167 ALA A O 1
ATOM 1346 N N . GLY A 1 168 ? 10.628 -8.478 -5.336 1.00 80.81 168 GLY A N 1
ATOM 1347 C CA . GLY A 1 168 ? 10.509 -8.864 -3.924 1.00 80.81 168 GLY A CA 1
ATOM 1348 C C . GLY A 1 168 ? 9.747 -7.867 -3.038 1.00 80.81 168 GLY A C 1
ATOM 1349 O O . GLY A 1 168 ? 9.384 -8.213 -1.918 1.00 80.81 168 GLY A O 1
ATOM 1350 N N . ASN A 1 169 ? 9.444 -6.658 -3.526 1.00 80.94 169 ASN A N 1
ATOM 1351 C CA . ASN A 1 169 ? 8.595 -5.699 -2.813 1.00 80.94 169 ASN A CA 1
ATOM 1352 C C . ASN A 1 169 ? 7.143 -5.815 -3.283 1.00 80.94 169 ASN A C 1
ATOM 1354 O O . ASN A 1 169 ? 6.867 -5.611 -4.462 1.00 80.94 169 ASN A O 1
ATOM 1358 N N . LEU A 1 170 ? 6.214 -6.087 -2.361 1.00 77.19 170 LEU A N 1
ATOM 1359 C CA . LEU A 1 170 ? 4.781 -6.207 -2.671 1.00 77.19 170 LEU A CA 1
ATOM 1360 C C . LEU A 1 170 ? 4.109 -4.841 -2.835 1.00 77.19 170 LEU A C 1
ATOM 1362 O O . LEU A 1 170 ? 3.326 -4.614 -3.753 1.00 77.19 170 LEU A O 1
ATOM 1366 N N . CYS A 1 171 ? 4.398 -3.907 -1.931 1.00 80.81 171 CYS A N 1
ATOM 1367 C CA . CYS A 1 171 ? 3.822 -2.571 -1.975 1.00 80.81 171 CYS A CA 1
ATOM 1368 C C . CYS A 1 171 ? 4.667 -1.560 -1.198 1.00 80.81 171 CYS A C 1
ATOM 1370 O O . CYS A 1 171 ? 5.419 -1.906 -0.287 1.00 80.81 171 CYS A O 1
ATOM 1372 N N . LYS A 1 172 ? 4.483 -0.283 -1.529 1.00 87.31 172 LYS A N 1
ATOM 1373 C CA . LYS A 1 172 ? 4.926 0.849 -0.715 1.00 87.31 172 LYS A CA 1
ATOM 1374 C C . LYS A 1 172 ? 3.768 1.347 0.140 1.00 87.31 172 LYS A C 1
ATOM 1376 O O . LYS A 1 172 ? 2.716 1.705 -0.396 1.00 87.31 172 LYS A O 1
ATOM 1381 N N . ILE A 1 173 ? 4.009 1.451 1.443 1.00 85.88 173 ILE A N 1
ATOM 1382 C CA . ILE A 1 173 ? 3.066 1.986 2.430 1.00 85.88 173 ILE A CA 1
ATOM 1383 C C . ILE A 1 173 ? 3.430 3.443 2.732 1.00 85.88 173 ILE A C 1
ATOM 1385 O O . ILE A 1 173 ? 4.587 3.750 3.018 1.00 85.88 173 ILE A O 1
ATOM 1389 N N . GLN A 1 174 ? 2.450 4.340 2.675 1.00 87.69 174 GLN A N 1
ATOM 1390 C CA . GLN A 1 174 ? 2.587 5.746 3.049 1.00 87.69 174 GLN A CA 1
ATOM 1391 C C . GLN A 1 174 ? 1.606 6.075 4.175 1.00 87.69 174 GLN A C 1
ATOM 1393 O O . GLN A 1 174 ? 0.412 5.828 4.038 1.00 87.69 174 GLN A O 1
ATOM 1398 N N . TYR A 1 175 ? 2.107 6.669 5.255 1.00 87.38 175 TYR A N 1
ATOM 1399 C CA . TYR A 1 175 ? 1.303 7.222 6.346 1.00 87.38 175 TYR A CA 1
ATOM 1400 C C . TYR A 1 175 ? 1.100 8.713 6.064 1.00 87.38 175 TYR A C 1
ATOM 1402 O O . TYR A 1 175 ? 2.078 9.437 5.882 1.00 87.38 175 TYR A O 1
ATOM 1410 N N . VAL A 1 176 ? -0.149 9.161 5.965 1.00 82.94 176 VAL A N 1
ATOM 1411 C CA . VAL A 1 176 ? -0.505 10.536 5.595 1.00 82.94 176 VAL A CA 1
ATOM 1412 C C . VAL A 1 176 ? -1.090 11.234 6.811 1.00 82.94 176 VAL A C 1
ATOM 1414 O O . VAL A 1 176 ? -2.197 10.921 7.231 1.00 82.94 176 VAL A O 1
ATOM 1417 N N . THR A 1 177 ? -0.343 12.174 7.376 1.00 79.62 177 THR A N 1
ATOM 1418 C CA . THR A 1 177 ? -0.801 13.044 8.464 1.00 79.62 177 THR A CA 1
ATOM 1419 C C . THR A 1 177 ? -0.667 14.493 8.027 1.00 79.62 177 THR A C 1
ATOM 1421 O O . THR A 1 177 ? 0.252 14.820 7.270 1.00 79.62 177 THR A O 1
ATOM 1424 N N . ASP A 1 178 ? -1.562 15.349 8.507 1.00 72.88 178 ASP A N 1
ATOM 1425 C CA . ASP A 1 178 ? -1.470 16.779 8.249 1.00 72.88 178 ASP A CA 1
ATOM 1426 C C . ASP A 1 178 ? -0.256 17.376 8.966 1.00 72.88 178 ASP A C 1
ATOM 1428 O O . ASP A 1 178 ? 0.098 16.992 10.087 1.00 72.88 178 ASP A O 1
ATOM 1432 N N . TRP A 1 179 ? 0.421 18.291 8.273 1.00 62.69 179 TRP A N 1
ATOM 1433 C CA . TRP A 1 179 ? 1.570 19.014 8.803 1.00 62.69 179 TRP A CA 1
ATOM 1434 C C . TRP A 1 179 ? 1.099 20.098 9.775 1.00 62.69 179 TRP A C 1
ATOM 1436 O O . TRP A 1 179 ? 0.145 20.813 9.487 1.00 62.69 179 TRP A O 1
ATOM 1446 N N . GLY A 1 180 ? 1.799 20.250 10.902 1.00 63.34 180 GLY A N 1
ATOM 1447 C CA . GLY A 1 180 ? 1.555 21.326 11.873 1.00 63.34 180 GLY A CA 1
ATOM 1448 C C . GLY A 1 180 ? 0.931 20.888 13.199 1.00 63.34 180 GLY A C 1
ATOM 1449 O O . GLY A 1 180 ? 0.876 21.694 14.121 1.00 63.34 180 GLY A O 1
ATOM 1450 N N . GLU A 1 181 ? 0.526 19.621 13.343 1.00 71.06 181 GLU A N 1
ATOM 1451 C CA . GLU A 1 181 ? 0.004 19.099 14.610 1.00 71.06 181 GLU A CA 1
ATOM 1452 C C . GLU A 1 181 ? 0.962 18.063 15.231 1.00 71.06 181 GLU A C 1
ATOM 1454 O O . GLU A 1 181 ? 0.974 16.873 14.892 1.00 71.06 181 GLU A O 1
ATOM 1459 N N . ASP A 1 182 ? 1.782 18.513 16.187 1.00 74.94 182 ASP A N 1
ATOM 1460 C CA . ASP A 1 182 ? 2.770 17.683 16.901 1.00 74.94 182 ASP A CA 1
ATOM 1461 C C . ASP A 1 182 ? 2.155 16.430 17.535 1.00 74.94 182 ASP A C 1
ATOM 1463 O O . ASP A 1 182 ? 2.785 15.365 17.610 1.00 74.94 182 ASP A O 1
ATOM 1467 N N . ARG A 1 183 ? 0.900 16.542 17.982 1.00 78.00 183 ARG A N 1
ATOM 1468 C CA . ARG A 1 183 ? 0.126 15.426 18.526 1.00 78.00 183 ARG A CA 1
ATOM 1469 C C . ARG A 1 183 ? -0.106 14.342 17.471 1.00 78.00 183 ARG A C 1
ATOM 1471 O O . ARG A 1 183 ? 0.206 13.181 17.746 1.00 78.00 183 ARG A O 1
ATOM 1478 N N . LEU A 1 184 ? -0.583 14.698 16.275 1.00 77.25 184 LEU A N 1
ATOM 1479 C CA . LEU A 1 184 ? -0.824 13.743 15.184 1.00 77.25 184 LEU A CA 1
ATOM 1480 C C . LEU A 1 184 ? 0.470 13.081 14.719 1.00 77.25 184 LEU A C 1
ATOM 1482 O O . LEU A 1 184 ? 0.502 11.875 14.471 1.00 77.25 184 LEU A O 1
ATOM 1486 N N . THR A 1 185 ? 1.570 13.833 14.708 1.00 78.25 185 THR A N 1
ATOM 1487 C CA . THR A 1 185 ? 2.895 13.294 14.383 1.00 78.25 185 THR A CA 1
ATOM 1488 C C . THR A 1 185 ? 3.324 12.239 15.411 1.00 78.25 185 THR A C 1
ATOM 1490 O O . THR A 1 185 ? 3.732 11.135 15.048 1.00 78.25 185 THR A O 1
ATOM 1493 N N . LYS A 1 186 ? 3.171 12.511 16.719 1.00 83.38 186 LYS A N 1
ATOM 1494 C CA . LYS A 1 186 ? 3.462 11.535 17.792 1.00 83.38 186 LYS A CA 1
ATOM 1495 C C . LYS A 1 186 ? 2.595 10.277 17.700 1.00 83.38 186 LYS A C 1
ATOM 1497 O O . LYS A 1 186 ? 3.095 9.180 17.948 1.00 83.38 186 LYS A O 1
ATOM 1502 N N . LEU A 1 187 ? 1.319 10.411 17.353 1.00 84.31 187 LEU A N 1
ATOM 1503 C CA . LEU A 1 187 ? 0.411 9.273 17.210 1.00 84.31 187 LEU A CA 1
ATOM 1504 C C . LEU A 1 187 ? 0.692 8.464 15.932 1.00 84.31 187 LEU A C 1
ATOM 1506 O O . LEU A 1 187 ? 0.773 7.238 15.998 1.00 84.31 187 LEU A O 1
ATOM 1510 N N . THR A 1 188 ? 0.985 9.126 14.812 1.00 83.94 188 THR A N 1
ATOM 1511 C CA . THR A 1 188 ? 1.445 8.471 13.576 1.00 83.94 188 THR A CA 1
ATOM 1512 C C . THR A 1 188 ? 2.724 7.666 13.827 1.00 83.94 188 THR A C 1
ATOM 1514 O O . THR A 1 188 ? 2.833 6.525 13.380 1.00 83.94 188 THR A O 1
ATOM 1517 N N . ARG A 1 189 ? 3.656 8.176 14.650 1.00 85.50 189 ARG A N 1
ATOM 1518 C CA . ARG A 1 189 ? 4.836 7.411 15.103 1.00 85.50 189 ARG A CA 1
ATOM 1519 C C . ARG A 1 189 ? 4.470 6.160 15.908 1.00 85.50 189 ARG A C 1
ATOM 1521 O O . ARG A 1 189 ? 5.169 5.150 15.811 1.00 85.50 189 ARG A O 1
ATOM 1528 N N . LYS A 1 190 ? 3.416 6.196 16.736 1.00 89.12 190 LYS A N 1
ATOM 1529 C CA . LYS A 1 190 ? 2.948 4.998 17.463 1.00 89.12 190 LYS A CA 1
ATOM 1530 C C . LYS A 1 190 ? 2.483 3.928 16.480 1.00 89.12 190 LYS A C 1
ATOM 1532 O O . LYS A 1 190 ? 2.873 2.773 16.634 1.00 89.12 190 LYS A O 1
ATOM 1537 N N . LEU A 1 191 ? 1.735 4.314 15.445 1.00 86.38 191 LEU A N 1
ATOM 1538 C CA . LEU A 1 191 ? 1.322 3.377 14.404 1.00 86.38 191 LEU A CA 1
ATOM 1539 C C . LEU A 1 191 ? 2.511 2.868 13.576 1.00 86.38 191 LEU A C 1
ATOM 1541 O O . LEU A 1 191 ? 2.630 1.670 13.343 1.00 86.38 191 LEU A O 1
ATOM 1545 N N . TYR A 1 192 ? 3.439 3.745 13.191 1.00 88.00 192 TYR A N 1
ATOM 1546 C CA . TYR A 1 192 ? 4.654 3.353 12.473 1.00 88.00 192 TYR A CA 1
ATOM 1547 C C . TYR A 1 192 ? 5.475 2.309 13.250 1.00 88.00 192 TYR A C 1
ATOM 1549 O O . TYR A 1 192 ? 5.960 1.337 12.665 1.00 88.00 192 TYR A O 1
ATOM 1557 N N . ARG A 1 193 ? 5.595 2.464 14.576 1.00 89.81 193 ARG A N 1
ATOM 1558 C CA . ARG A 1 193 ? 6.236 1.474 15.456 1.00 89.81 193 ARG A CA 1
ATOM 1559 C C . ARG A 1 193 ? 5.440 0.177 15.560 1.00 89.81 193 ARG A C 1
ATOM 1561 O O . ARG A 1 193 ? 6.043 -0.888 15.466 1.00 89.81 193 ARG A O 1
ATOM 1568 N N . PHE A 1 194 ? 4.117 0.252 15.674 1.00 89.19 194 PHE A N 1
ATOM 1569 C CA . PHE A 1 194 ? 3.241 -0.923 15.640 1.00 89.19 194 PHE A CA 1
ATOM 1570 C C . PHE A 1 194 ? 3.406 -1.737 14.346 1.00 89.19 194 PHE A C 1
ATOM 1572 O O . PHE A 1 194 ? 3.370 -2.960 14.385 1.00 89.19 194 PHE A O 1
ATOM 1579 N N . MET A 1 195 ? 3.667 -1.073 13.216 1.00 86.56 195 MET A N 1
ATOM 1580 C CA . MET A 1 195 ? 3.838 -1.716 11.909 1.00 86.56 195 MET A CA 1
ATOM 1581 C C . MET A 1 195 ? 5.187 -2.432 11.714 1.00 86.56 195 MET A C 1
ATOM 1583 O O . MET A 1 195 ? 5.356 -3.150 10.731 1.00 86.56 195 MET A O 1
ATOM 1587 N N . THR A 1 196 ? 6.148 -2.267 12.631 1.00 89.00 196 THR A N 1
ATOM 1588 C CA . THR A 1 196 ? 7.522 -2.805 12.519 1.00 89.00 196 THR A CA 1
ATOM 1589 C C . THR A 1 196 ? 7.624 -4.300 12.178 1.00 89.00 196 THR A C 1
ATOM 1591 O O . THR A 1 196 ? 8.400 -4.617 11.280 1.00 89.00 196 THR A O 1
ATOM 1594 N N . PRO A 1 197 ? 6.884 -5.229 12.816 1.00 85.44 197 PRO A N 1
ATOM 1595 C CA . PRO A 1 197 ? 7.024 -6.656 12.520 1.00 85.44 197 PRO A CA 1
ATOM 1596 C C . PRO A 1 197 ? 6.424 -7.062 11.164 1.00 85.44 197 PRO A C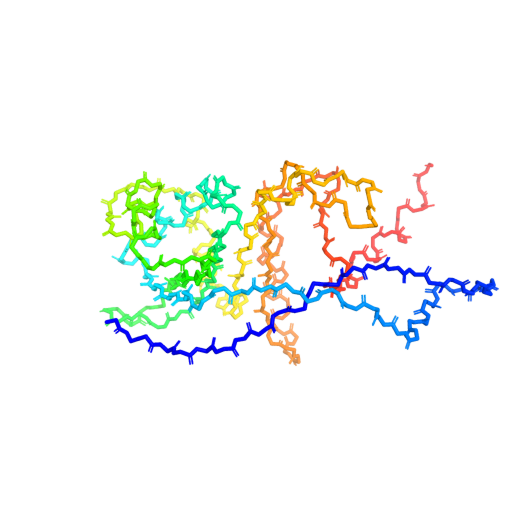 1
ATOM 1598 O O . PRO A 1 197 ? 6.647 -8.184 10.719 1.00 85.44 197 PRO A O 1
ATOM 1601 N N . PHE A 1 198 ? 5.673 -6.172 10.510 1.00 81.12 198 PHE A N 1
ATOM 1602 C CA . PHE A 1 198 ? 4.914 -6.468 9.291 1.00 81.12 198 PHE A CA 1
ATOM 1603 C C . PHE A 1 198 ? 5.524 -5.866 8.022 1.00 81.12 198 PHE A C 1
ATOM 1605 O O . PHE A 1 198 ? 4.991 -6.053 6.931 1.00 81.12 198 PHE A O 1
ATOM 1612 N N . VAL A 1 199 ? 6.609 -5.105 8.152 1.00 85.44 199 VAL A N 1
ATOM 1613 C CA . VAL A 1 199 ? 7.284 -4.433 7.036 1.00 85.44 199 VAL A CA 1
ATOM 1614 C C . VAL A 1 199 ? 8.705 -4.964 6.867 1.00 85.44 199 VAL A C 1
ATOM 1616 O O . VAL A 1 199 ? 9.189 -5.754 7.677 1.00 85.44 199 VAL A O 1
ATOM 1619 N N . SER A 1 200 ? 9.386 -4.534 5.802 1.00 85.38 200 SER A N 1
ATOM 1620 C CA . SER A 1 200 ? 10.790 -4.878 5.551 1.00 85.38 200 SER A CA 1
ATOM 1621 C C . SER A 1 200 ? 11.654 -4.678 6.801 1.00 85.38 200 SER A C 1
ATOM 1623 O O . SER A 1 200 ? 11.507 -3.668 7.498 1.00 85.38 200 SER A O 1
ATOM 1625 N N . LYS A 1 201 ? 12.593 -5.595 7.026 1.00 85.00 201 LYS A N 1
ATOM 1626 C CA . LYS A 1 201 ? 13.582 -5.549 8.106 1.00 85.00 201 LYS A CA 1
ATOM 1627 C C . LYS A 1 201 ? 14.978 -5.771 7.527 1.00 85.00 201 LYS A C 1
ATOM 1629 O O . LYS A 1 201 ? 15.115 -6.486 6.541 1.00 85.00 201 LYS A O 1
ATOM 1634 N N . ASN A 1 202 ? 15.989 -5.188 8.171 1.00 80.62 202 ASN A N 1
ATOM 1635 C CA . ASN A 1 202 ? 17.412 -5.347 7.838 1.00 80.62 202 ASN A CA 1
ATOM 1636 C C . ASN A 1 202 ? 17.798 -4.975 6.385 1.00 80.62 202 ASN A C 1
ATOM 1638 O O . ASN A 1 202 ? 18.255 -5.839 5.640 1.00 80.62 202 ASN A O 1
ATOM 1642 N N . PRO A 1 203 ? 17.676 -3.698 5.972 1.00 87.25 203 PRO A N 1
ATOM 1643 C CA . PRO A 1 203 ? 17.165 -2.554 6.728 1.00 87.25 203 PRO A CA 1
ATOM 1644 C C . PRO A 1 203 ? 15.643 -2.402 6.602 1.00 87.25 203 PRO A C 1
ATOM 1646 O O . PRO A 1 203 ? 15.013 -2.919 5.678 1.00 87.25 203 PRO A O 1
ATOM 1649 N N . ARG A 1 204 ? 15.037 -1.638 7.518 1.00 88.38 204 ARG A N 1
ATOM 1650 C CA . ARG A 1 204 ? 13.673 -1.143 7.304 1.00 88.38 204 ARG A CA 1
ATOM 1651 C C . ARG A 1 204 ? 13.710 -0.093 6.198 1.00 88.38 204 ARG A C 1
ATOM 1653 O O . ARG A 1 204 ? 14.229 1.001 6.397 1.00 88.38 204 ARG A O 1
ATOM 1660 N N . GLN A 1 205 ? 13.202 -0.459 5.030 1.00 86.69 205 GLN A N 1
ATOM 1661 C CA . GLN A 1 205 ? 13.297 0.342 3.819 1.00 86.69 205 GLN A CA 1
ATOM 1662 C C . GLN A 1 205 ? 12.458 1.619 3.923 1.00 86.69 205 GLN A C 1
ATOM 1664 O O . GLN A 1 205 ? 11.355 1.621 4.475 1.00 86.69 205 GLN A O 1
ATOM 1669 N N . SER A 1 206 ? 12.979 2.711 3.365 1.00 86.12 206 SER A N 1
ATOM 1670 C CA . SER A 1 206 ? 12.337 4.027 3.378 1.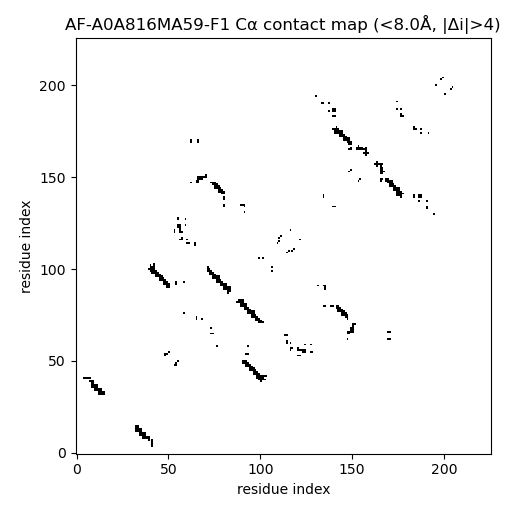00 86.12 206 SER A CA 1
ATOM 1671 C C . SER A 1 206 ? 12.460 4.720 2.026 1.00 86.12 206 SER A C 1
ATOM 1673 O O . SER A 1 206 ? 13.450 4.582 1.306 1.00 86.12 206 SER A O 1
ATOM 1675 N N . PHE A 1 207 ? 11.440 5.478 1.633 1.00 82.94 207 PHE A N 1
ATOM 1676 C CA . PHE A 1 207 ? 11.480 6.190 0.363 1.00 82.94 207 PHE A CA 1
ATOM 1677 C C . PHE A 1 207 ? 12.124 7.561 0.547 1.00 82.94 207 PHE A C 1
ATOM 1679 O O . PHE A 1 207 ? 11.562 8.400 1.236 1.00 82.94 207 PHE A O 1
ATOM 1686 N N . PHE A 1 208 ? 13.258 7.810 -0.112 1.00 78.94 208 PHE A N 1
ATOM 1687 C CA . PHE A 1 208 ? 14.037 9.048 0.039 1.00 78.94 208 PHE A CA 1
ATOM 1688 C C . PHE A 1 208 ? 13.215 10.343 -0.111 1.00 78.94 208 PHE A C 1
ATOM 1690 O O . PHE A 1 208 ? 13.456 11.319 0.597 1.00 78.94 208 PHE A O 1
ATOM 1697 N N . ASN A 1 209 ? 12.221 10.354 -1.007 1.00 79.50 209 ASN A N 1
ATOM 1698 C CA . ASN A 1 209 ? 11.363 11.525 -1.222 1.00 79.50 209 ASN A CA 1
ATOM 1699 C C . ASN A 1 209 ? 10.394 11.790 -0.056 1.00 79.50 209 ASN A C 1
ATOM 1701 O O . ASN A 1 209 ? 9.858 12.888 0.050 1.00 79.50 209 ASN A O 1
ATOM 1705 N N . TYR A 1 210 ? 10.175 10.812 0.822 1.00 78.19 210 TYR A N 1
ATOM 1706 C CA . TYR A 1 210 ? 9.497 10.984 2.103 1.00 78.19 210 TYR A CA 1
ATOM 1707 C C . TYR A 1 210 ? 10.572 11.098 3.180 1.00 78.19 210 TYR A C 1
ATOM 1709 O O . TYR A 1 210 ? 10.902 10.128 3.859 1.00 78.19 210 TYR A O 1
ATOM 1717 N N . ARG A 1 211 ? 11.182 12.285 3.265 1.00 71.94 211 ARG A N 1
ATOM 1718 C CA . ARG A 1 211 ? 12.279 12.543 4.200 1.00 71.94 211 ARG A CA 1
ATOM 1719 C C . ARG A 1 211 ? 11.794 12.372 5.635 1.00 71.94 211 ARG A C 1
ATOM 1721 O O . ARG A 1 211 ? 11.085 13.223 6.159 1.00 71.94 211 ARG A O 1
ATOM 1728 N N . ASP A 1 212 ? 12.235 11.289 6.253 1.00 72.81 212 ASP A N 1
ATOM 1729 C CA . ASP A 1 212 ? 12.085 11.046 7.677 1.00 72.81 212 ASP A CA 1
ATOM 1730 C C . ASP A 1 212 ? 13.381 11.464 8.381 1.00 72.81 212 ASP A C 1
ATOM 1732 O O . ASP A 1 212 ? 14.442 10.864 8.182 1.00 72.81 212 ASP A O 1
ATOM 1736 N N . ILE A 1 213 ? 13.309 12.550 9.153 1.00 69.44 213 ILE A N 1
ATOM 1737 C CA . ILE A 1 213 ? 14.461 13.138 9.850 1.00 69.44 213 ILE A CA 1
ATOM 1738 C C . ILE A 1 213 ? 15.018 12.161 10.899 1.00 69.44 213 ILE A C 1
ATOM 1740 O O . ILE A 1 213 ? 16.227 12.141 11.126 1.00 69.44 213 ILE A O 1
ATOM 1744 N N . GLU A 1 214 ? 14.184 11.293 11.475 1.00 65.81 214 GLU A N 1
ATOM 1745 C CA . GLU A 1 214 ? 14.590 10.372 12.547 1.00 65.81 214 GLU A CA 1
ATOM 1746 C C . GLU A 1 214 ? 15.400 9.174 12.034 1.00 65.81 214 GLU A C 1
ATOM 1748 O O . GLU A 1 214 ? 16.208 8.598 12.763 1.00 65.81 214 GLU A O 1
ATOM 1753 N N . LEU A 1 215 ? 15.281 8.829 10.747 1.00 63.53 215 LEU A N 1
ATOM 1754 C CA . LEU A 1 215 ? 16.171 7.834 10.140 1.00 63.53 215 LEU A CA 1
ATOM 1755 C C . LEU A 1 215 ? 17.623 8.323 10.076 1.00 63.53 215 LEU A C 1
ATOM 1757 O O . LEU A 1 215 ? 18.532 7.502 9.993 1.00 63.53 215 LEU A O 1
ATOM 1761 N N . ARG A 1 216 ? 17.860 9.642 10.129 1.00 53.81 216 ARG A N 1
ATOM 1762 C CA . ARG A 1 216 ? 19.213 10.220 10.133 1.00 53.81 216 ARG A CA 1
ATOM 1763 C C . ARG A 1 216 ? 19.824 10.261 11.533 1.00 53.81 216 ARG A C 1
ATOM 1765 O O . 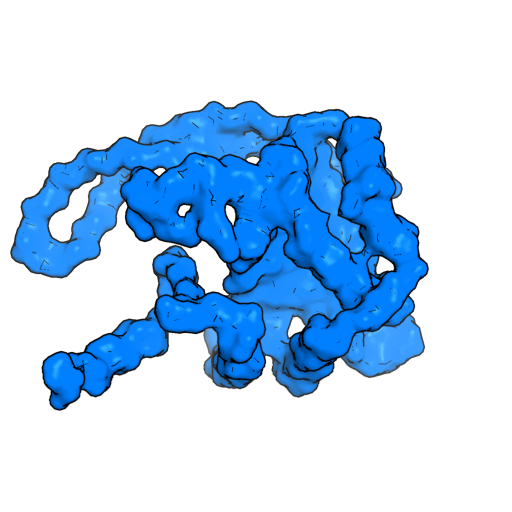ARG A 1 216 ? 21.033 10.098 11.643 1.00 53.81 216 ARG A O 1
ATOM 1772 N N . THR A 1 217 ? 19.025 10.417 12.591 1.00 51.56 217 THR A N 1
ATOM 1773 C CA . THR A 1 217 ? 19.536 10.505 13.975 1.00 51.56 217 THR A CA 1
ATOM 1774 C C . THR A 1 217 ? 20.095 9.182 14.507 1.00 51.56 217 THR A C 1
ATOM 1776 O O . THR A 1 217 ? 20.986 9.200 15.352 1.00 51.56 217 THR A O 1
ATOM 1779 N N . ASN A 1 218 ? 19.650 8.036 13.980 1.00 42.19 218 ASN A N 1
ATOM 1780 C CA . ASN A 1 218 ? 20.181 6.726 14.383 1.00 42.19 218 ASN A CA 1
ATOM 1781 C C . ASN A 1 218 ? 21.531 6.375 13.728 1.00 42.19 218 ASN A C 1
ATOM 1783 O O . ASN A 1 218 ? 22.238 5.511 14.236 1.00 42.19 218 ASN A O 1
ATOM 1787 N N . PHE A 1 219 ? 21.923 7.038 12.632 1.00 39.84 219 PHE A N 1
ATOM 1788 C CA . PHE A 1 219 ? 23.258 6.838 12.048 1.00 39.84 219 PHE A CA 1
ATOM 1789 C C . PHE A 1 219 ? 24.362 7.459 12.912 1.00 39.84 219 PHE A C 1
ATOM 1791 O O . PHE A 1 219 ? 25.439 6.887 13.015 1.00 39.84 219 PHE A O 1
ATOM 1798 N N . SER A 1 220 ? 24.080 8.577 13.587 1.00 31.98 220 SER A N 1
ATOM 1799 C CA . SER A 1 220 ? 25.034 9.246 14.483 1.00 31.98 220 SER A CA 1
ATOM 1800 C C . SER A 1 220 ? 25.313 8.498 15.793 1.00 31.98 220 SER A C 1
ATOM 1802 O O . SER A 1 220 ? 26.304 8.802 16.438 1.00 31.98 220 SER A O 1
ATOM 1804 N N . GLN A 1 221 ? 24.477 7.531 16.193 1.00 30.05 221 GLN A N 1
ATOM 1805 C CA . GLN A 1 221 ? 24.703 6.727 17.409 1.00 30.05 221 GLN A CA 1
ATOM 1806 C C . GLN A 1 221 ? 25.389 5.379 17.138 1.00 30.05 221 GLN A C 1
ATOM 1808 O O . GLN A 1 221 ? 25.917 4.770 18.058 1.00 30.05 221 GLN A O 1
ATOM 1813 N N . ASN A 1 222 ? 25.430 4.927 15.881 1.00 28.00 222 ASN A N 1
ATOM 1814 C CA . ASN A 1 222 ? 26.016 3.636 15.501 1.00 28.00 222 ASN A CA 1
ATOM 1815 C C . ASN A 1 222 ? 27.422 3.763 14.886 1.00 28.00 222 ASN A C 1
ATOM 1817 O O . ASN A 1 222 ? 27.898 2.821 14.262 1.00 28.00 222 ASN A O 1
ATOM 1821 N N . GLN A 1 223 ? 28.082 4.915 15.044 1.00 29.48 223 GLN A N 1
ATOM 1822 C CA . GLN A 1 223 ? 29.476 5.126 14.631 1.00 29.48 223 GLN A CA 1
ATOM 1823 C C . GLN A 1 223 ? 30.486 5.014 15.790 1.00 29.48 223 GLN A C 1
ATOM 1825 O O . GLN A 1 223 ? 31.673 5.219 15.565 1.00 29.48 223 GLN A O 1
ATOM 1830 N N . GLU A 1 224 ? 30.043 4.652 17.002 1.00 27.64 224 GLU A N 1
ATOM 1831 C CA . GLU A 1 224 ? 30.916 4.472 18.178 1.00 27.64 224 GLU A CA 1
ATOM 1832 C C . GLU A 1 224 ? 31.135 3.013 18.619 1.00 27.64 224 GLU A C 1
ATOM 1834 O O . GLU A 1 224 ? 31.803 2.781 19.622 1.00 27.64 224 GLU A O 1
ATOM 1839 N N . LEU A 1 225 ? 30.654 2.003 17.885 1.00 26.41 225 LEU A N 1
ATOM 1840 C CA . LEU A 1 225 ? 30.933 0.601 18.227 1.00 26.41 225 LEU A CA 1
ATOM 1841 C C . LEU A 1 225 ? 31.317 -0.225 16.991 1.00 26.41 225 LEU A C 1
ATOM 1843 O O . LEU A 1 225 ? 30.445 -0.699 16.265 1.00 26.41 225 LEU A O 1
ATOM 1847 N N . CYS A 1 226 ? 32.640 -0.414 16.879 1.00 27.30 226 CYS A N 1
ATOM 1848 C CA . CYS A 1 226 ? 33.428 -1.329 16.035 1.00 27.30 226 CYS A CA 1
ATOM 1849 C C . CYS A 1 226 ? 33.518 -1.029 14.532 1.00 27.30 226 CYS A C 1
ATOM 1851 O O . CYS A 1 226 ? 32.557 -1.315 13.786 1.00 27.30 226 CYS A O 1
#

Solvent-accessible surface area (backbone atoms only — not comparable to full-atom values): 13863 Å² total; per-residue (Å²): 135,87,86,72,89,54,97,58,82,54,82,44,83,51,85,80,80,86,84,82,88,69,98,74,72,93,75,81,80,79,89,74,80,69,65,51,79,52,92,62,54,65,38,65,52,77,48,77,30,35,56,95,67,46,28,59,35,35,52,56,52,44,66,69,38,45,25,72,38,60,75,49,49,47,58,32,39,38,36,31,72,40,78,37,92,90,43,99,50,75,37,47,36,39,34,40,44,34,43,29,59,48,59,68,68,62,49,50,55,50,37,59,74,67,44,42,46,81,79,48,87,88,70,89,55,73,68,56,52,53,52,50,54,50,34,63,74,59,70,34,41,66,26,41,34,41,40,57,32,30,46,67,47,36,73,44,58,45,80,78,43,100,68,52,89,19,61,95,46,57,57,51,79,45,81,39,62,76,87,90,44,70,66,58,52,56,45,32,50,52,52,57,58,70,44,51,90,81,49,65,66,92,66,67,77,79,59,77,92,64,76,57,71,67,71,57,60,58,56,74,69,64,75,81,70,134

Foldseek 3Di:
DDQDFDPDWDWDFDDPDDDDDDPDDPPDDDPDTDTDIDDFDGDKDKAKDWVVRVVQVLVVLCLVQQQVDAPQKWKKKKKAWDQDPVDSAIIIMIMIIMGGRDDPVVVVVRCVVRRCVSVDDDDDDPVVVVLRVLCSVLVDDRMKMWTAAHHVQQVDDLPNDVNRPGNPDGTDIDGHHDPDDPSRVVSSVVSVVVCVVVADVPPRDDDVVPDDVVVVVVVVVPPPDD

Nearest PDB structures (foldseek):
  8ate-assembly1_A  TM=9.296E-01  e=3.098E-19  Citrus sinensis
  4ud8-assembly1_A  TM=8.954E-01  e=1.308E-15  Arabidopsis thaliana
  4ud8-assembly2_B  TM=8.923E-01  e=1.023E-14  Arabidopsis thaliana
  6jqh-assembly2_B  TM=8.369E-01  e=3.600E-11  Morus alba
  3ilo-assembly1_A  TM=4.050E-01  e=1.891E-01  Escherichia coli K-12

pLDDT: mean 71.56, std 19.01, range [24.42, 91.75]

Organism: Brassica napus (NCBI:txid3708)

Radius of gyration: 20.24 Å; Cα contacts (8 Å, |Δi|>4): 291; chains: 1; bounding box: 58×37×42 Å

Mean predicted aligned error: 12.46 Å

Secondary structure (DSSP, 8-state):
--------PEEE----PPP---SSS---------PEEE----EEEEEEEEGGGTHHHHHHHHHHHGGGS-TTEEEEEEEEEEE-SSSSSEEEEEEEEEEESS-HHHHHHHHHHH-GGGT------HHHHHHHHHHHHHT-SSEEEEEE--THHHHS-TTSSS----TT--EEEEEE--TT-HHHHHHHHHHHHHTGGGS--SS----TTS--THHHHTTTTTTS--